Protein AF-A0A4Q1BAB4-F1 (afdb_monomer_lite)

Structure (mmCIF, N/CA/C/O backbone):
data_AF-A0A4Q1BAB4-F1
#
_entry.id   AF-A0A4Q1BAB4-F1
#
loop_
_atom_site.group_PDB
_atom_site.id
_atom_site.type_symbol
_atom_site.label_atom_id
_atom_site.label_alt_id
_atom_site.label_comp_id
_atom_site.label_asym_id
_atom_site.label_entity_id
_atom_site.label_seq_id
_atom_site.pdbx_PDB_ins_code
_atom_site.Cartn_x
_atom_site.Cartn_y
_atom_site.Cartn_z
_atom_site.occupancy
_atom_site.B_iso_or_equiv
_atom_site.auth_seq_id
_atom_site.auth_comp_id
_atom_site.auth_asym_id
_atom_site.auth_atom_id
_atom_site.pdbx_PDB_model_num
ATOM 1 N N . MET A 1 1 ? -8.969 22.358 10.654 1.00 41.88 1 MET A N 1
ATOM 2 C CA . MET A 1 1 ? -9.220 21.071 11.346 1.00 41.88 1 MET A CA 1
ATOM 3 C C . MET A 1 1 ? -9.085 19.823 10.462 1.00 41.88 1 MET A C 1
ATOM 5 O O . MET A 1 1 ? -8.660 18.811 10.991 1.00 41.88 1 MET A O 1
ATOM 9 N N . LYS A 1 2 ? -9.363 19.859 9.144 1.00 34.41 2 LYS A N 1
ATOM 10 C CA . LYS A 1 2 ? -9.198 18.681 8.255 1.00 34.41 2 LYS A CA 1
ATOM 11 C C . LYS A 1 2 ? -7.743 18.238 7.991 1.00 34.41 2 LYS A C 1
ATOM 13 O O . LYS A 1 2 ? -7.511 17.052 7.827 1.00 34.41 2 LYS A O 1
ATOM 18 N N . LYS A 1 3 ? -6.765 19.154 8.016 1.00 33.06 3 LYS A N 1
ATOM 19 C CA . LYS A 1 3 ? -5.350 18.840 7.715 1.00 33.06 3 LYS A CA 1
ATOM 20 C C . LYS A 1 3 ? -4.658 17.933 8.746 1.00 33.06 3 LYS A C 1
ATOM 22 O O . LYS A 1 3 ? -3.724 17.233 8.393 1.00 33.06 3 LYS A O 1
ATOM 27 N N . ASN A 1 4 ? -5.140 17.893 9.989 1.00 37.66 4 ASN A N 1
ATOM 28 C CA . ASN A 1 4 ? -4.458 17.156 11.060 1.00 37.66 4 ASN A CA 1
ATOM 29 C C . ASN A 1 4 ? -4.802 15.658 11.068 1.00 37.66 4 ASN A C 1
ATOM 31 O O . ASN A 1 4 ? -4.071 14.877 11.657 1.00 37.66 4 ASN A O 1
ATOM 35 N N . ILE A 1 5 ? -5.896 15.246 10.419 1.00 40.00 5 ILE A N 1
ATOM 36 C CA . ILE A 1 5 ? -6.333 13.840 10.398 1.00 40.00 5 ILE A CA 1
ATOM 37 C C . ILE A 1 5 ? -5.567 13.053 9.324 1.00 40.00 5 ILE A C 1
ATOM 39 O O . ILE A 1 5 ? -5.210 11.900 9.545 1.00 40.00 5 ILE A O 1
ATOM 43 N N . GLU A 1 6 ? -5.240 13.686 8.194 1.00 37.97 6 GLU A N 1
ATOM 44 C CA . GLU A 1 6 ? -4.488 13.043 7.108 1.00 37.97 6 GLU A CA 1
ATOM 45 C C . GLU A 1 6 ? -3.035 12.741 7.512 1.00 37.97 6 GLU A C 1
ATOM 47 O O . GLU A 1 6 ? -2.553 11.639 7.259 1.00 37.97 6 GLU A O 1
ATOM 52 N N . SER A 1 7 ? -2.363 13.652 8.226 1.00 36.00 7 SER A N 1
ATOM 53 C CA . SER A 1 7 ? -0.994 13.426 8.723 1.00 36.00 7 SER A CA 1
ATOM 54 C C . SER A 1 7 ? -0.912 12.349 9.815 1.00 36.00 7 SER A C 1
ATOM 56 O O . SER A 1 7 ? 0.079 11.628 9.893 1.00 36.00 7 SER A O 1
ATOM 58 N N . ILE A 1 8 ? -1.964 12.172 10.624 1.00 43.31 8 ILE A N 1
ATOM 59 C CA . ILE A 1 8 ? -2.008 11.126 11.663 1.00 43.31 8 ILE A CA 1
ATOM 60 C C . ILE A 1 8 ? -2.168 9.737 11.030 1.00 43.31 8 ILE A C 1
ATOM 62 O O . ILE A 1 8 ? -1.447 8.810 11.395 1.00 43.31 8 ILE A O 1
ATOM 66 N N . ILE A 1 9 ? -3.036 9.600 10.022 1.00 43.38 9 ILE A N 1
ATOM 67 C CA . ILE A 1 9 ? -3.263 8.329 9.312 1.00 43.38 9 ILE A CA 1
ATOM 68 C C . ILE A 1 9 ? -2.013 7.894 8.522 1.00 43.38 9 ILE A C 1
ATOM 70 O O . ILE A 1 9 ? -1.690 6.707 8.475 1.00 43.38 9 ILE A O 1
ATOM 74 N N . ILE A 1 10 ? -1.263 8.846 7.957 1.00 45.50 10 ILE A N 1
ATOM 75 C CA . ILE A 1 10 ? -0.010 8.578 7.230 1.00 45.50 10 ILE A CA 1
ATOM 76 C C . ILE A 1 10 ? 1.150 8.254 8.197 1.00 45.50 10 ILE A C 1
ATOM 78 O O . ILE A 1 10 ? 1.973 7.382 7.906 1.00 45.50 10 ILE A O 1
ATOM 82 N N . GLY A 1 11 ? 1.192 8.872 9.385 1.00 36.00 11 GLY A N 1
ATOM 83 C CA . GLY A 1 11 ? 2.164 8.547 10.439 1.00 36.00 11 GLY A CA 1
ATOM 84 C C . GLY A 1 11 ? 1.983 7.139 11.026 1.00 36.00 11 GLY A C 1
ATOM 85 O O . GLY A 1 11 ? 2.959 6.419 11.237 1.00 36.00 11 GLY A O 1
ATOM 86 N N . LEU A 1 12 ? 0.730 6.714 11.201 1.00 41.47 12 LEU A N 1
ATOM 87 C CA . LEU A 1 12 ? 0.332 5.361 11.614 1.00 41.47 12 LEU A CA 1
ATOM 88 C C . LEU A 1 12 ? 0.828 4.272 10.647 1.00 41.47 12 LEU A C 1
ATOM 90 O O . LEU A 1 12 ? 1.307 3.224 11.076 1.00 41.47 12 LEU A O 1
ATOM 94 N N . LEU A 1 13 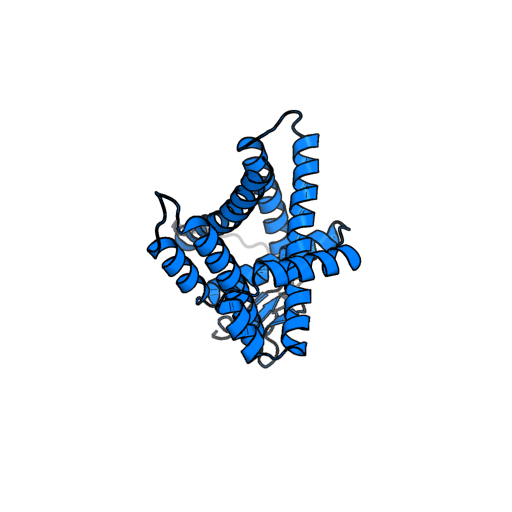? 0.773 4.564 9.349 1.00 42.03 13 LEU A N 1
ATOM 95 C CA . LEU A 1 13 ? 1.239 3.700 8.264 1.00 42.03 13 LEU A CA 1
ATOM 96 C C . LEU A 1 13 ? 2.759 3.467 8.282 1.00 42.03 13 LEU A C 1
ATOM 98 O O . LEU A 1 13 ? 3.219 2.395 7.904 1.00 42.03 13 LEU A O 1
ATOM 102 N N . CYS A 1 14 ? 3.543 4.441 8.753 1.00 42.59 14 CYS A N 1
ATOM 103 C CA . CYS A 1 14 ? 5.003 4.328 8.805 1.00 42.59 14 CYS A CA 1
ATOM 104 C C . CYS A 1 14 ? 5.538 3.664 10.085 1.00 42.59 14 CYS A C 1
ATOM 106 O O . CYS A 1 14 ? 6.658 3.163 10.070 1.00 42.59 14 CYS A O 1
ATOM 108 N N . PHE A 1 15 ? 4.789 3.693 11.193 1.00 41.34 15 PHE A N 1
ATOM 109 C CA . PHE A 1 15 ? 5.257 3.180 12.492 1.00 41.34 15 PHE A CA 1
ATOM 110 C C . PHE A 1 15 ? 4.862 1.718 12.758 1.00 41.34 15 PHE A C 1
ATOM 112 O O . PHE A 1 15 ? 5.498 1.061 13.576 1.00 41.34 15 PHE A O 1
ATOM 119 N N . GLY A 1 16 ? 3.845 1.184 12.069 1.00 38.47 16 GLY A N 1
ATOM 120 C CA . GLY A 1 16 ? 3.465 -0.234 12.185 1.00 38.47 16 GLY A CA 1
ATOM 121 C C . GLY A 1 16 ? 4.524 -1.201 11.638 1.00 38.47 16 GLY A C 1
ATOM 122 O O . GLY A 1 16 ? 4.683 -2.305 12.150 1.00 38.47 16 GLY A O 1
ATOM 123 N N . ILE A 1 17 ? 5.317 -0.759 10.658 1.00 46.91 17 ILE A N 1
ATOM 124 C CA . ILE A 1 17 ? 6.320 -1.595 9.980 1.00 46.91 17 ILE A CA 1
ATOM 125 C C . ILE A 1 17 ? 7.562 -1.840 10.861 1.00 46.91 17 ILE A C 1
ATOM 127 O O . ILE A 1 17 ? 8.208 -2.879 10.745 1.00 46.91 17 ILE A O 1
ATOM 131 N N . THR A 1 18 ? 7.898 -0.940 11.791 1.00 45.88 18 THR A N 1
ATOM 132 C CA . THR A 1 18 ? 9.117 -1.079 12.610 1.00 45.88 18 THR A CA 1
ATOM 133 C C . THR A 1 18 ? 8.962 -2.028 13.802 1.00 45.88 18 THR A C 1
ATOM 135 O O . THR A 1 18 ? 9.946 -2.641 14.210 1.00 45.88 18 THR A O 1
ATOM 138 N N . ILE A 1 19 ? 7.754 -2.212 14.343 1.00 45.59 19 ILE A N 1
ATOM 139 C CA . ILE A 1 19 ? 7.532 -3.076 15.521 1.00 45.59 19 ILE A CA 1
ATOM 140 C C . ILE A 1 19 ? 7.467 -4.563 15.127 1.00 45.59 19 ILE A C 1
ATOM 142 O O . ILE A 1 19 ? 7.933 -5.424 15.875 1.00 45.59 19 ILE A O 1
ATOM 146 N N . LEU A 1 20 ? 7.001 -4.873 13.914 1.00 39.69 20 LEU A N 1
ATOM 147 C CA . LEU A 1 20 ? 6.875 -6.252 13.426 1.00 39.69 20 LEU A CA 1
ATOM 148 C C . LEU A 1 20 ? 8.241 -6.924 13.150 1.00 39.69 20 LEU A C 1
ATOM 150 O O . LEU A 1 20 ? 8.364 -8.146 13.222 1.00 39.69 20 LEU A O 1
ATOM 154 N N . ILE A 1 21 ? 9.297 -6.132 12.921 1.00 45.19 21 ILE A N 1
ATOM 155 C CA . ILE A 1 21 ? 10.671 -6.618 12.685 1.00 45.19 21 ILE A CA 1
ATOM 156 C C . ILE A 1 21 ? 11.355 -7.069 13.991 1.00 45.19 21 ILE A C 1
ATOM 158 O O . ILE A 1 21 ? 12.174 -7.989 13.971 1.00 45.19 21 ILE A O 1
ATOM 162 N N . ALA A 1 22 ? 10.997 -6.489 15.142 1.00 39.06 22 ALA A N 1
ATOM 163 C CA . ALA A 1 22 ? 11.608 -6.848 16.425 1.00 39.06 22 ALA A CA 1
ATOM 164 C C . ALA A 1 22 ? 11.147 -8.225 16.943 1.00 39.06 22 ALA A C 1
ATOM 166 O O . ALA A 1 22 ? 11.944 -8.959 17.527 1.00 39.06 22 ALA A O 1
ATOM 167 N N . PHE A 1 23 ? 9.895 -8.616 16.678 1.00 44.31 23 PHE A N 1
ATOM 168 C CA . PHE A 1 23 ? 9.360 -9.909 17.122 1.00 44.31 23 PHE A CA 1
ATOM 169 C C . PHE A 1 23 ? 9.871 -11.100 16.296 1.00 44.31 23 PHE A C 1
ATOM 171 O O . PHE A 1 23 ? 10.056 -12.186 16.843 1.00 44.31 23 PHE A O 1
ATOM 178 N N . LEU A 1 24 ? 10.168 -10.904 15.005 1.00 44.66 24 LEU A N 1
ATOM 179 C CA . LEU A 1 24 ? 10.639 -11.985 14.129 1.00 44.66 24 LEU A CA 1
ATOM 180 C C . LEU A 1 24 ? 12.135 -12.311 14.279 1.00 44.66 24 LEU A C 1
ATOM 182 O O . LEU A 1 24 ? 12.541 -13.415 13.929 1.00 44.66 24 LEU A O 1
ATOM 186 N N . LEU A 1 25 ? 12.955 -11.397 14.817 1.00 39.59 25 LEU A N 1
ATOM 187 C CA . LEU A 1 25 ? 14.405 -11.615 14.962 1.00 39.59 25 LEU A CA 1
ATOM 188 C C . LEU A 1 25 ? 14.852 -12.059 16.366 1.00 39.59 25 LEU A C 1
ATOM 190 O O . LEU A 1 25 ? 15.947 -12.601 16.492 1.00 39.59 25 LEU A O 1
ATOM 194 N N . PHE A 1 26 ? 14.026 -11.889 17.406 1.00 39.88 26 PHE A N 1
ATOM 195 C CA . PHE A 1 26 ? 14.419 -12.188 18.797 1.00 39.88 26 PHE A CA 1
ATOM 196 C C . PHE A 1 26 ? 13.500 -13.174 19.542 1.00 39.88 26 PHE A C 1
ATOM 198 O O . PHE A 1 26 ? 13.776 -13.513 20.689 1.00 39.88 26 PHE A O 1
ATOM 205 N N . GLY A 1 27 ? 12.431 -13.669 18.910 1.00 35.56 27 GLY A N 1
ATOM 206 C CA . GLY A 1 27 ? 11.376 -14.431 19.587 1.00 35.56 27 GLY A CA 1
ATOM 207 C C . GLY A 1 27 ? 11.547 -15.950 19.701 1.00 35.56 27 GLY A C 1
ATOM 208 O O . GLY A 1 27 ? 10.612 -16.594 20.158 1.00 35.56 27 GLY A O 1
ATOM 209 N N . ASN A 1 28 ? 12.670 -16.556 19.293 1.00 37.00 28 ASN A N 1
ATOM 210 C CA . ASN A 1 28 ? 12.798 -18.022 19.335 1.00 37.00 28 ASN A CA 1
ATOM 211 C C . ASN A 1 28 ? 14.177 -18.491 19.820 1.00 37.00 28 ASN A C 1
ATOM 213 O O . ASN A 1 28 ? 15.004 -18.979 19.054 1.00 37.00 28 ASN A O 1
ATOM 217 N N . HIS A 1 29 ? 14.426 -18.344 21.123 1.00 33.03 29 HIS A N 1
ATOM 218 C CA . HIS A 1 29 ? 15.495 -19.084 21.788 1.00 33.03 29 HIS A CA 1
ATOM 219 C C . HIS A 1 29 ? 15.124 -19.403 23.244 1.00 33.03 29 HIS A C 1
ATOM 221 O O . HIS A 1 29 ? 15.646 -18.809 24.180 1.00 33.03 29 HIS A O 1
ATOM 227 N N . GLU A 1 30 ? 14.266 -20.404 23.444 1.00 32.44 30 GLU A N 1
ATOM 228 C CA . GLU A 1 30 ? 14.251 -21.161 24.699 1.00 32.44 30 GLU A CA 1
ATOM 229 C C . GLU A 1 30 ? 14.639 -22.617 24.432 1.00 32.44 30 GLU A C 1
ATOM 231 O O . GLU A 1 30 ? 13.989 -23.354 23.693 1.00 32.44 30 GLU A O 1
ATOM 236 N N . LYS A 1 31 ? 15.765 -23.007 25.037 1.00 31.80 31 LYS A N 1
ATOM 237 C CA . LYS A 1 31 ? 16.213 -24.389 25.194 1.00 31.80 31 LYS A CA 1
ATOM 238 C C . LYS A 1 31 ? 15.419 -25.037 26.328 1.00 31.80 31 LYS A C 1
ATOM 240 O O . LYS A 1 31 ? 15.368 -24.467 27.413 1.00 31.80 31 LYS A O 1
ATOM 245 N N . LYS A 1 32 ? 14.982 -26.284 26.145 1.00 29.84 32 LYS A N 1
ATOM 246 C CA . LYS A 1 32 ? 14.861 -27.262 27.239 1.00 29.84 32 LYS A CA 1
ATOM 247 C C . LYS A 1 32 ? 15.245 -28.655 26.744 1.00 29.84 32 LYS A C 1
ATOM 249 O O . LYS A 1 32 ? 14.668 -29.161 25.789 1.00 29.84 32 LYS A O 1
ATOM 254 N N . SER A 1 33 ? 16.244 -29.237 27.400 1.00 28.42 33 SER A N 1
ATOM 255 C CA . SER A 1 33 ? 16.563 -30.664 27.389 1.00 28.42 33 SER A CA 1
ATOM 256 C C . SER A 1 33 ? 15.789 -31.359 28.510 1.00 28.42 33 SER A C 1
ATOM 258 O O . SER A 1 33 ? 15.724 -30.806 29.603 1.00 28.42 33 SER A O 1
ATOM 260 N N . GLU A 1 34 ? 15.230 -32.545 28.270 1.00 28.78 34 GLU A N 1
ATOM 261 C CA . GLU A 1 34 ? 15.718 -33.831 28.807 1.00 28.78 34 GLU A CA 1
ATOM 262 C C . GLU A 1 34 ? 14.746 -34.998 28.525 1.00 28.78 34 GLU A C 1
ATOM 264 O O . GLU A 1 34 ? 13.555 -34.829 28.289 1.00 28.78 34 GLU A O 1
ATOM 269 N N . GLN A 1 35 ? 15.376 -36.169 28.491 1.00 25.92 35 GLN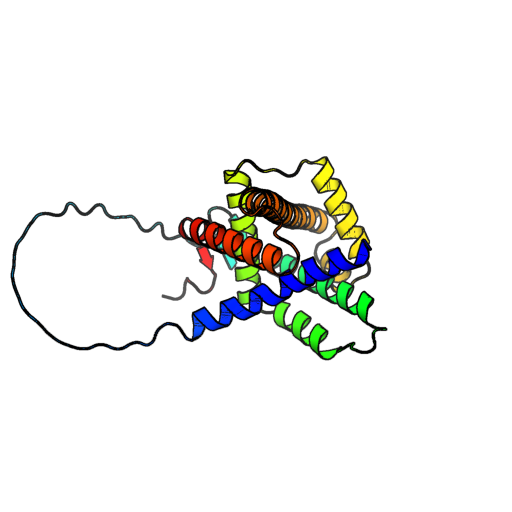 A N 1
ATOM 270 C CA . GLN A 1 35 ? 15.034 -37.548 28.133 1.00 25.92 35 GLN A CA 1
ATOM 271 C C . GLN A 1 35 ? 13.745 -38.237 28.651 1.00 25.92 35 GLN A C 1
ATOM 273 O O . GLN A 1 35 ? 13.374 -38.107 29.808 1.00 25.92 35 GLN A O 1
ATOM 278 N N . HIS A 1 36 ? 13.250 -39.128 27.768 1.00 27.42 36 HIS A N 1
ATOM 279 C CA . HIS A 1 36 ? 12.848 -40.548 27.933 1.00 27.42 36 HIS A CA 1
ATOM 280 C C . HIS A 1 36 ? 11.762 -40.954 28.954 1.00 27.42 36 HIS A C 1
ATOM 282 O O . HIS A 1 36 ? 12.012 -40.959 30.150 1.00 27.42 36 HIS A O 1
ATOM 288 N N . ASP A 1 37 ? 10.650 -41.521 28.456 1.00 27.42 37 ASP A N 1
ATOM 289 C CA . ASP A 1 37 ? 10.335 -42.932 28.736 1.00 27.42 37 ASP A CA 1
ATOM 290 C C . ASP A 1 37 ? 9.371 -43.556 27.706 1.00 27.42 37 ASP A C 1
ATOM 292 O O . ASP A 1 37 ? 8.535 -42.886 27.100 1.00 27.42 37 ASP A O 1
ATOM 296 N N . THR A 1 38 ? 9.554 -44.853 27.473 1.00 33.53 38 THR A N 1
ATOM 297 C CA . THR A 1 38 ? 8.919 -45.692 26.442 1.00 33.53 38 THR A CA 1
ATOM 298 C C . THR A 1 38 ? 7.498 -46.133 26.793 1.00 33.53 38 THR A C 1
ATOM 300 O O . THR A 1 38 ? 7.253 -46.534 27.928 1.00 33.53 38 THR A O 1
ATOM 303 N N . SER A 1 39 ? 6.608 -46.230 25.797 1.00 28.53 39 SER A N 1
ATOM 304 C CA . SER A 1 39 ? 5.641 -47.338 25.677 1.00 28.53 39 SER A CA 1
ATOM 305 C C . SER A 1 39 ? 4.975 -47.353 24.301 1.00 28.53 39 SER A C 1
ATOM 307 O O . SER A 1 39 ? 4.302 -46.406 23.900 1.00 28.53 39 SER A O 1
ATOM 309 N N . ASP A 1 40 ? 5.170 -48.470 23.603 1.00 32.31 40 ASP A N 1
ATOM 310 C CA . ASP A 1 40 ? 4.466 -48.859 22.389 1.00 32.31 40 ASP A CA 1
ATOM 311 C C . ASP A 1 40 ? 2.957 -48.956 22.631 1.00 32.31 40 ASP A C 1
ATOM 313 O O . ASP A 1 40 ? 2.501 -49.687 23.509 1.00 32.31 40 ASP A O 1
ATOM 317 N N . THR A 1 41 ? 2.156 -48.320 21.778 1.00 31.30 41 THR A N 1
ATOM 318 C CA . THR A 1 41 ? 0.852 -48.868 21.384 1.00 31.30 41 THR A CA 1
ATOM 319 C C . THR A 1 41 ? 0.530 -48.411 19.965 1.00 31.30 41 THR A C 1
ATOM 321 O O . THR A 1 41 ? 0.217 -47.251 19.708 1.00 31.30 41 THR A O 1
ATOM 324 N N . ASN A 1 42 ? 0.601 -49.368 19.039 1.00 40.44 42 ASN A N 1
ATOM 325 C CA . ASN A 1 42 ? 0.044 -49.280 17.696 1.00 40.44 42 ASN A CA 1
ATOM 326 C C . ASN A 1 42 ? -1.462 -48.987 17.773 1.00 40.44 42 ASN A C 1
ATOM 328 O O . ASN A 1 42 ? -2.247 -49.868 18.123 1.00 40.44 42 ASN A O 1
ATOM 332 N N . VAL A 1 43 ? -1.872 -47.787 17.368 1.00 33.72 43 VAL A N 1
ATOM 333 C CA . VAL A 1 43 ? -3.235 -47.531 16.894 1.00 33.72 43 VAL A CA 1
ATOM 334 C C . VAL A 1 43 ? -3.122 -46.813 15.560 1.00 33.72 43 VAL A C 1
ATOM 336 O O . VAL A 1 43 ? -2.519 -45.751 15.449 1.00 33.72 43 VAL A O 1
ATOM 339 N N . ALA A 1 44 ? -3.672 -47.463 14.539 1.00 39.06 44 ALA A N 1
ATOM 340 C CA . ALA A 1 44 ? -3.693 -47.029 13.157 1.00 39.06 44 ALA A CA 1
ATOM 341 C C . ALA A 1 44 ? -4.358 -45.651 13.011 1.00 39.06 44 ALA A C 1
ATOM 343 O O . ALA A 1 44 ? -5.579 -45.535 12.888 1.00 39.06 44 ALA A O 1
ATOM 344 N N . SER A 1 45 ? -3.539 -44.608 12.971 1.00 30.03 45 SER A N 1
ATOM 345 C CA . SER A 1 45 ? -3.944 -43.292 12.500 1.00 30.03 45 SER A CA 1
ATOM 346 C C . SER A 1 45 ? -3.872 -43.313 10.980 1.00 30.03 45 SER A C 1
ATOM 348 O O . SER A 1 45 ? -2.798 -43.410 10.395 1.00 30.03 45 SER A O 1
ATOM 350 N N . LYS A 1 46 ? -5.037 -43.278 10.326 1.00 33.66 46 LYS A N 1
ATOM 351 C CA . LYS A 1 46 ? -5.136 -42.958 8.901 1.00 33.66 46 LYS A CA 1
ATOM 352 C C . LYS A 1 46 ? -4.434 -41.620 8.677 1.00 33.66 46 LYS A C 1
ATOM 354 O O . LYS A 1 46 ? -5.007 -40.582 9.000 1.00 33.66 46 LYS A O 1
ATOM 359 N N . ASP A 1 47 ? -3.236 -41.670 8.103 1.00 35.59 47 ASP A N 1
ATOM 360 C CA . ASP A 1 47 ? -2.566 -40.527 7.495 1.00 35.59 47 ASP A CA 1
ATOM 361 C C . ASP A 1 47 ? -3.493 -39.944 6.422 1.00 35.59 47 ASP A C 1
ATOM 363 O O . ASP A 1 47 ? -3.497 -40.353 5.257 1.00 35.59 47 ASP A O 1
ATOM 367 N N . LYS A 1 48 ? -4.304 -38.958 6.810 1.00 36.41 48 LYS A N 1
ATOM 368 C CA . LYS A 1 48 ? -4.617 -37.878 5.888 1.00 36.41 48 LYS A CA 1
ATOM 369 C C . LYS A 1 48 ? -3.291 -37.165 5.681 1.00 36.41 48 LYS A C 1
ATOM 371 O O . LYS A 1 48 ? -2.863 -36.393 6.528 1.00 36.41 48 LYS A O 1
ATOM 376 N N . LYS A 1 49 ? -2.622 -37.484 4.572 1.00 36.94 49 LYS A N 1
ATOM 377 C CA . LYS A 1 49 ? -1.630 -36.588 3.991 1.00 36.94 49 LYS A CA 1
ATOM 378 C C . LYS A 1 49 ? -2.339 -35.259 3.776 1.00 36.94 49 LYS A C 1
ATOM 380 O O . LYS A 1 49 ? -3.059 -35.102 2.793 1.00 36.94 49 LYS A O 1
ATOM 385 N N . ASP A 1 50 ? -2.156 -34.338 4.709 1.00 35.09 50 ASP A N 1
ATOM 386 C CA . ASP A 1 50 ? -2.244 -32.926 4.401 1.00 35.09 50 ASP A CA 1
ATOM 387 C C . ASP A 1 50 ? -1.173 -32.701 3.332 1.00 35.09 50 ASP A C 1
ATOM 389 O O . ASP A 1 50 ? 0.026 -32.632 3.613 1.00 35.09 50 ASP A O 1
ATOM 393 N N . GLU A 1 51 ? -1.587 -32.738 2.063 1.00 37.00 51 GLU A N 1
ATOM 394 C CA . GLU A 1 51 ? -0.770 -32.223 0.978 1.00 37.00 51 GLU A CA 1
ATOM 395 C C . GLU A 1 51 ? -0.532 -30.755 1.306 1.00 37.00 51 GLU A C 1
ATOM 397 O O . GLU A 1 51 ? -1.375 -29.898 1.049 1.00 37.00 51 GLU A O 1
ATOM 402 N N . ILE A 1 52 ? 0.619 -30.473 1.916 1.00 42.56 52 ILE A N 1
ATOM 403 C CA . ILE A 1 52 ? 1.159 -29.126 2.006 1.00 42.56 52 ILE A CA 1
ATOM 404 C C . ILE A 1 52 ? 1.314 -28.673 0.558 1.00 42.56 52 ILE A C 1
ATOM 406 O O . ILE A 1 52 ? 2.282 -29.034 -0.123 1.00 42.56 52 ILE A O 1
ATOM 410 N N . LYS A 1 53 ? 0.317 -27.937 0.062 1.00 49.88 53 LYS A N 1
ATOM 411 C CA . LYS A 1 53 ? 0.325 -27.327 -1.261 1.00 49.88 53 LYS A CA 1
ATOM 412 C C . LYS A 1 53 ? 1.549 -26.428 -1.316 1.00 49.88 53 LYS A C 1
ATOM 414 O O . LYS A 1 53 ? 1.591 -25.337 -0.758 1.00 49.88 53 LYS A O 1
ATOM 419 N N . THR A 1 54 ? 2.610 -26.939 -1.924 1.00 57.19 54 THR A N 1
ATOM 420 C CA . THR A 1 54 ? 3.850 -26.187 -2.036 1.00 57.19 54 THR A CA 1
ATOM 421 C C . THR A 1 54 ? 3.664 -25.234 -3.204 1.00 57.19 54 THR A C 1
ATOM 423 O O . THR A 1 54 ? 3.762 -25.639 -4.364 1.00 57.19 54 THR A O 1
ATOM 426 N N . VAL A 1 55 ? 3.340 -23.979 -2.904 1.00 69.69 55 VAL A N 1
ATOM 427 C CA . VAL A 1 55 ? 3.244 -22.913 -3.904 1.00 69.69 55 VAL A CA 1
ATOM 428 C C . VAL A 1 55 ? 4.599 -22.792 -4.578 1.00 69.69 55 VAL A C 1
ATOM 430 O O . VAL A 1 55 ? 5.616 -22.553 -3.927 1.00 69.69 55 VAL A O 1
ATOM 433 N N . ARG A 1 56 ? 4.639 -23.003 -5.892 1.00 79.69 56 ARG A N 1
ATOM 434 C CA . ARG A 1 56 ? 5.859 -22.832 -6.680 1.00 79.69 56 ARG A CA 1
ATOM 435 C C . ARG A 1 56 ? 5.812 -21.494 -7.381 1.00 79.69 56 ARG A C 1
ATOM 437 O O . ARG A 1 56 ? 4.785 -21.128 -7.940 1.00 79.69 56 ARG A O 1
ATOM 444 N N . LEU A 1 57 ? 6.952 -20.812 -7.405 1.00 86.50 57 LEU A N 1
ATOM 445 C CA . LEU A 1 57 ? 7.106 -19.599 -8.192 1.00 86.50 57 LEU A CA 1
ATOM 446 C C . LEU A 1 57 ? 6.861 -19.873 -9.676 1.00 86.50 57 LEU A C 1
ATOM 448 O O . LEU A 1 57 ? 7.525 -20.707 -10.299 1.00 86.50 57 LEU A O 1
ATOM 452 N N . SER A 1 58 ? 5.952 -19.096 -10.249 1.00 87.00 58 SER A N 1
ATOM 453 C CA . SER A 1 58 ? 5.766 -19.013 -11.693 1.00 87.00 58 SER A CA 1
ATOM 454 C C . SER A 1 58 ? 7.032 -18.488 -12.390 1.00 87.00 58 SER A C 1
ATOM 456 O O . SER A 1 58 ? 7.796 -17.699 -11.831 1.00 87.00 58 SER A O 1
ATOM 458 N N . LYS A 1 59 ? 7.275 -18.907 -13.641 1.00 87.31 59 LYS A N 1
ATOM 459 C CA . LYS A 1 59 ? 8.488 -18.530 -14.393 1.00 87.31 59 LYS A CA 1
ATOM 460 C C . LYS A 1 59 ? 8.628 -17.004 -14.502 1.00 87.31 59 LYS A C 1
ATOM 462 O O . LYS A 1 59 ? 7.776 -16.340 -15.085 1.00 87.31 59 LYS A O 1
ATOM 467 N N . GLY A 1 60 ? 9.741 -16.470 -13.996 1.00 87.88 60 GLY A N 1
ATOM 468 C CA . GLY A 1 60 ? 10.048 -15.033 -14.016 1.00 87.88 60 GLY A CA 1
ATOM 469 C C . GLY A 1 60 ? 9.387 -14.216 -12.899 1.00 87.88 60 GLY A C 1
ATOM 470 O O . GLY A 1 60 ? 9.588 -13.003 -12.855 1.00 87.88 60 GLY A O 1
ATOM 471 N N . ALA A 1 61 ? 8.627 -14.853 -12.004 1.00 93.12 61 ALA A N 1
ATOM 472 C CA . ALA A 1 61 ? 8.113 -14.218 -10.799 1.00 93.12 61 ALA A CA 1
ATOM 473 C C . ALA A 1 61 ? 9.194 -14.161 -9.708 1.00 93.12 61 ALA A C 1
ATOM 475 O O . ALA A 1 61 ? 10.019 -15.067 -9.576 1.00 93.12 61 ALA A O 1
ATOM 476 N N . VAL A 1 62 ? 9.169 -13.093 -8.915 1.00 94.62 62 VAL A N 1
ATOM 477 C CA . VAL A 1 62 ? 10.021 -12.907 -7.729 1.00 94.62 62 VAL A CA 1
ATOM 478 C C . VAL A 1 62 ? 9.253 -13.125 -6.426 1.00 94.62 62 VAL A C 1
ATOM 480 O O . VAL A 1 62 ? 9.860 -13.458 -5.407 1.00 94.62 62 VAL A O 1
ATOM 483 N N . LEU A 1 63 ? 7.928 -12.983 -6.485 1.00 94.06 63 LEU A N 1
ATOM 484 C CA . LEU A 1 63 ? 6.979 -13.210 -5.405 1.00 94.06 63 LEU A CA 1
ATOM 485 C C . LEU A 1 63 ? 5.709 -13.829 -6.000 1.00 94.06 63 LEU A C 1
ATOM 487 O O . LEU A 1 63 ? 5.257 -13.429 -7.071 1.00 94.06 63 LEU A O 1
ATOM 491 N N . GLN A 1 64 ? 5.128 -14.785 -5.292 1.00 94.44 64 GLN A N 1
ATOM 492 C CA . GLN A 1 64 ? 3.815 -15.335 -5.571 1.00 94.44 64 GLN A CA 1
ATOM 493 C C . GLN A 1 64 ? 3.003 -15.332 -4.279 1.00 94.44 64 GLN A C 1
ATOM 495 O O . GLN A 1 64 ? 3.500 -15.782 -3.248 1.00 94.44 64 GLN A O 1
ATOM 500 N N . VAL A 1 65 ? 1.790 -14.787 -4.350 1.00 92.31 65 VAL A N 1
ATOM 501 C CA . VAL A 1 65 ? 0.822 -14.727 -3.249 1.00 92.31 65 VAL A CA 1
ATOM 502 C C . VAL A 1 65 ? -0.484 -15.302 -3.779 1.00 92.31 65 VAL A C 1
ATOM 504 O O . VAL A 1 65 ? -1.092 -14.730 -4.684 1.00 92.31 65 VAL A O 1
ATOM 507 N N . ASN A 1 66 ? -0.885 -16.454 -3.254 1.00 89.75 66 ASN A N 1
ATOM 508 C CA . ASN A 1 66 ? -1.968 -17.278 -3.774 1.00 89.75 66 ASN A CA 1
ATOM 509 C C . ASN A 1 66 ? -1.769 -17.547 -5.285 1.00 89.75 66 ASN A C 1
ATOM 511 O O . ASN A 1 66 ? -0.740 -18.074 -5.725 1.00 89.75 66 ASN A O 1
ATOM 515 N N . ASP A 1 67 ? -2.739 -17.149 -6.104 1.00 89.81 67 ASP A N 1
ATOM 516 C CA . ASP A 1 67 ? -2.726 -17.258 -7.563 1.00 89.81 67 ASP A CA 1
ATOM 517 C C . ASP A 1 67 ? -2.061 -16.061 -8.275 1.00 89.81 67 ASP A C 1
ATOM 519 O O . ASP A 1 67 ? -1.895 -16.083 -9.498 1.00 89.81 67 ASP A O 1
ATOM 523 N N . LYS A 1 68 ? -1.632 -15.028 -7.537 1.00 93.44 68 LYS A N 1
ATOM 524 C CA . LYS A 1 68 ? -1.026 -13.812 -8.097 1.00 93.44 68 LYS A CA 1
ATOM 525 C C . LYS A 1 68 ? 0.494 -13.936 -8.150 1.00 93.44 68 LYS A C 1
ATOM 527 O O . LYS A 1 68 ? 1.159 -14.113 -7.130 1.00 93.44 68 LYS A O 1
ATOM 532 N N . ALA A 1 69 ? 1.055 -13.789 -9.347 1.00 94.81 69 ALA A N 1
ATOM 533 C CA . ALA A 1 69 ? 2.496 -13.793 -9.579 1.00 94.81 69 ALA A CA 1
ATOM 534 C C . ALA A 1 69 ? 3.011 -12.374 -9.859 1.00 94.81 69 ALA A C 1
ATOM 536 O O . ALA A 1 69 ? 2.541 -11.710 -10.783 1.00 94.81 69 ALA A O 1
ATOM 537 N N . TYR A 1 70 ? 4.022 -11.949 -9.105 1.00 96.00 70 TYR A N 1
ATOM 538 C CA . TYR A 1 70 ? 4.655 -10.637 -9.213 1.00 96.00 70 TYR A CA 1
ATOM 539 C C . TYR A 1 70 ? 6.059 -10.757 -9.787 1.00 96.00 70 TYR A C 1
ATOM 541 O O . TYR A 1 70 ? 6.874 -11.565 -9.331 1.00 96.00 70 TYR A O 1
ATOM 549 N N . LYS A 1 71 ? 6.363 -9.921 -10.775 1.00 96.19 71 LYS A N 1
ATOM 550 C CA . LYS A 1 71 ? 7.702 -9.751 -11.346 1.00 96.19 71 LYS A CA 1
ATOM 551 C C . LYS A 1 71 ? 8.452 -8.645 -10.609 1.00 96.19 71 LYS A C 1
ATOM 553 O O . LYS A 1 71 ? 7.853 -7.847 -9.895 1.00 96.19 71 LYS A O 1
ATOM 558 N N . GLN A 1 72 ? 9.764 -8.550 -10.831 1.00 95.94 72 GLN A N 1
ATOM 559 C CA . GLN A 1 72 ? 10.573 -7.478 -10.237 1.00 95.94 72 GLN A CA 1
ATOM 560 C C . GLN A 1 72 ? 10.020 -6.083 -10.584 1.00 95.94 72 GLN A C 1
ATOM 562 O O . GLN A 1 72 ? 9.935 -5.232 -9.713 1.00 95.94 72 GLN A O 1
ATOM 567 N N . GLU A 1 73 ? 9.519 -5.881 -11.806 1.00 96.56 73 GLU A N 1
ATOM 568 C CA . GLU A 1 73 ? 8.880 -4.620 -12.214 1.00 96.56 73 GLU A CA 1
ATOM 569 C C . GLU A 1 73 ? 7.638 -4.233 -11.386 1.00 96.56 73 GLU A C 1
ATOM 571 O O . GLU A 1 73 ? 7.311 -3.053 -11.297 1.00 96.56 73 GLU A O 1
ATOM 576 N N . ASP A 1 74 ? 6.913 -5.194 -10.803 1.00 96.81 74 ASP A N 1
ATOM 577 C CA . ASP A 1 74 ? 5.767 -4.913 -9.928 1.00 96.81 74 ASP A CA 1
ATOM 578 C C . ASP A 1 74 ? 6.242 -4.427 -8.555 1.00 96.81 74 ASP A C 1
ATOM 580 O O . ASP A 1 74 ? 5.682 -3.492 -7.981 1.00 96.81 74 ASP A O 1
ATOM 584 N N . ILE A 1 75 ? 7.318 -5.039 -8.062 1.00 97.19 75 ILE A N 1
ATOM 585 C CA . ILE A 1 75 ? 7.973 -4.714 -6.794 1.00 97.19 75 ILE A CA 1
ATOM 586 C C . ILE A 1 75 ? 8.639 -3.335 -6.876 1.00 97.19 75 ILE A C 1
ATOM 588 O O . ILE A 1 75 ? 8.445 -2.498 -5.995 1.00 97.19 75 ILE A O 1
ATOM 592 N N . ASP A 1 76 ? 9.328 -3.050 -7.981 1.00 97.44 76 ASP A N 1
ATOM 593 C CA . ASP A 1 76 ? 9.950 -1.751 -8.243 1.00 97.44 76 ASP A CA 1
ATOM 594 C C . ASP A 1 76 ? 8.894 -0.643 -8.398 1.00 97.44 76 ASP A C 1
ATOM 596 O O . ASP A 1 76 ? 9.087 0.482 -7.922 1.00 97.44 76 ASP A O 1
ATOM 600 N N . PHE A 1 77 ? 7.752 -0.954 -9.028 1.00 98.38 77 PHE A N 1
ATOM 601 C CA . PHE A 1 77 ? 6.621 -0.030 -9.128 1.00 98.38 77 PHE A CA 1
ATOM 602 C C . PHE A 1 77 ? 6.068 0.330 -7.743 1.00 98.38 77 PHE A C 1
ATOM 604 O O . PHE A 1 77 ? 5.927 1.519 -7.438 1.00 98.38 77 PHE A O 1
ATOM 611 N N . LEU A 1 78 ? 5.807 -0.670 -6.892 1.00 97.88 78 LEU A N 1
ATOM 612 C CA . LEU A 1 78 ? 5.347 -0.461 -5.515 1.00 97.88 78 LEU A CA 1
ATOM 613 C C . LEU A 1 78 ? 6.335 0.411 -4.728 1.00 97.88 78 LEU A C 1
ATOM 615 O O . LEU A 1 78 ? 5.937 1.442 -4.177 1.00 97.88 78 LEU A O 1
ATOM 619 N N . ALA A 1 79 ? 7.622 0.057 -4.764 1.00 97.88 79 ALA A N 1
ATOM 620 C CA . ALA A 1 79 ? 8.684 0.802 -4.100 1.00 97.88 79 ALA A CA 1
ATOM 621 C C . ALA A 1 79 ? 8.725 2.267 -4.552 1.00 97.88 79 ALA A C 1
ATOM 623 O O . ALA A 1 79 ? 8.846 3.180 -3.733 1.00 97.88 79 ALA A O 1
ATOM 624 N N . SER A 1 80 ? 8.602 2.519 -5.859 1.00 98.31 80 SER A N 1
ATOM 625 C CA . SER A 1 80 ? 8.622 3.878 -6.402 1.00 98.31 80 SER A CA 1
ATOM 626 C C . SER A 1 80 ? 7.413 4.703 -5.957 1.00 98.31 80 SER A C 1
ATOM 628 O O . SER A 1 80 ? 7.559 5.860 -5.560 1.00 98.31 80 SER A O 1
ATOM 630 N N . MET A 1 81 ? 6.218 4.111 -5.935 1.00 98.25 81 MET A N 1
ATOM 631 C CA . MET A 1 81 ? 5.022 4.808 -5.456 1.00 98.25 81 MET A CA 1
ATOM 632 C C . MET A 1 81 ? 5.082 5.093 -3.948 1.00 98.25 81 MET A C 1
ATOM 634 O O . MET A 1 81 ? 4.649 6.160 -3.512 1.00 98.25 81 MET A O 1
ATOM 638 N N . GLN A 1 82 ? 5.682 4.207 -3.149 1.00 97.31 82 GLN A N 1
ATOM 639 C CA . GLN A 1 82 ? 5.953 4.470 -1.730 1.00 97.31 82 GLN A CA 1
ATOM 640 C C . GLN A 1 82 ? 6.997 5.585 -1.544 1.00 97.31 82 GLN A C 1
ATOM 642 O O . GLN A 1 82 ? 6.793 6.491 -0.734 1.00 97.31 82 GLN A O 1
ATOM 647 N N . LYS A 1 83 ? 8.069 5.602 -2.350 1.00 97.94 83 LYS A N 1
ATOM 648 C CA . LYS A 1 83 ? 9.040 6.714 -2.383 1.00 97.94 83 LYS A CA 1
ATOM 649 C C . LYS A 1 83 ? 8.365 8.040 -2.744 1.00 97.94 83 LYS A C 1
ATOM 651 O O . LYS A 1 83 ? 8.647 9.044 -2.096 1.00 97.94 83 LYS A O 1
ATOM 656 N N . ALA A 1 84 ? 7.445 8.050 -3.710 1.00 97.62 84 ALA A N 1
ATOM 657 C CA . ALA A 1 84 ? 6.673 9.239 -4.078 1.00 97.62 84 ALA A CA 1
ATOM 658 C C . ALA A 1 84 ? 5.839 9.771 -2.898 1.00 97.62 84 ALA A C 1
ATOM 660 O O . ALA A 1 84 ? 5.810 10.977 -2.650 1.00 97.62 84 ALA A O 1
ATOM 661 N N . GLN A 1 85 ? 5.213 8.885 -2.117 1.00 96.12 85 GLN A N 1
ATOM 662 C CA . GLN A 1 85 ? 4.485 9.279 -0.907 1.00 96.12 85 GLN A CA 1
ATOM 663 C C . GLN A 1 85 ? 5.409 9.904 0.146 1.00 96.12 85 GLN A C 1
ATOM 665 O O . GLN A 1 85 ? 5.093 10.967 0.682 1.00 96.12 85 GLN A O 1
ATOM 670 N N . ILE A 1 86 ? 6.577 9.300 0.388 1.00 95.56 86 ILE A N 1
ATOM 671 C CA . ILE A 1 86 ? 7.575 9.821 1.336 1.00 95.56 86 ILE A CA 1
ATOM 672 C C . ILE A 1 86 ? 8.100 11.189 0.876 1.00 95.56 86 ILE A C 1
ATOM 674 O O . ILE A 1 86 ? 8.150 12.122 1.675 1.00 95.56 86 ILE A O 1
ATOM 678 N N . GLN A 1 87 ? 8.429 11.341 -0.411 1.00 95.06 87 GLN A N 1
ATOM 679 C CA . GLN A 1 87 ? 8.861 12.615 -1.000 1.00 95.06 87 GLN A CA 1
ATOM 680 C C . GLN A 1 87 ? 7.784 13.694 -0.865 1.00 95.06 87 GLN A C 1
ATOM 682 O O . GLN A 1 87 ? 8.092 14.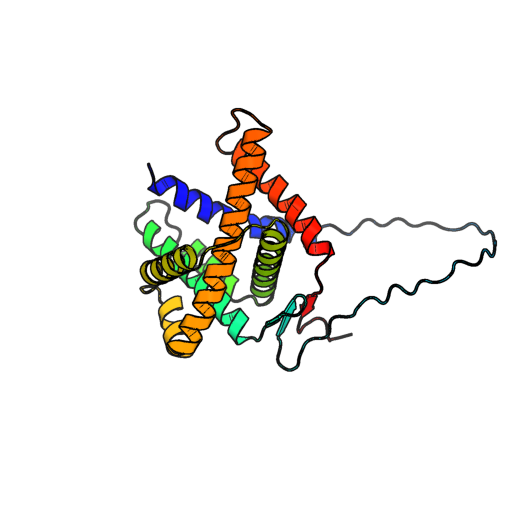844 -0.560 1.00 95.06 87 GLN A O 1
ATOM 687 N N . LYS A 1 88 ? 6.510 13.339 -1.063 1.00 94.38 88 LYS A N 1
ATOM 688 C CA . LYS A 1 88 ? 5.412 14.291 -0.894 1.00 94.38 88 LYS A CA 1
ATOM 689 C C . LYS A 1 88 ? 5.304 14.776 0.545 1.00 94.38 88 LYS A C 1
ATOM 691 O O . LYS A 1 88 ? 5.066 15.962 0.756 1.00 94.38 88 LYS A O 1
ATOM 696 N N . GLU A 1 89 ? 5.478 13.885 1.512 1.00 92.69 89 GLU A N 1
ATOM 697 C CA . GLU A 1 89 ? 5.460 14.251 2.927 1.00 92.69 89 GLU A CA 1
ATOM 698 C C . GLU A 1 89 ? 6.673 15.116 3.292 1.00 92.69 89 GLU A C 1
ATOM 700 O O . GLU A 1 89 ? 6.512 16.178 3.890 1.00 92.69 89 GLU A O 1
ATOM 705 N N . GLN A 1 90 ? 7.861 14.763 2.794 1.00 92.69 90 GLN A N 1
ATOM 706 C CA . GLN A 1 90 ? 9.068 15.583 2.914 1.00 92.69 90 GLN A CA 1
ATOM 707 C C . GLN A 1 90 ? 8.848 17.015 2.392 1.00 92.69 90 GLN A C 1
ATOM 709 O O . GLN A 1 90 ? 9.230 17.979 3.050 1.00 92.69 90 GLN A O 1
ATOM 714 N N . MET A 1 91 ? 8.197 17.173 1.233 1.00 91.69 91 MET A N 1
ATOM 715 C CA . MET A 1 91 ? 7.889 18.488 0.654 1.00 91.69 91 MET A CA 1
ATOM 716 C C . MET A 1 91 ? 6.931 19.317 1.517 1.00 91.69 91 MET A C 1
ATOM 718 O O . MET A 1 91 ? 7.041 20.540 1.515 1.00 91.69 91 MET A O 1
ATOM 722 N N . LYS A 1 92 ? 5.992 18.682 2.233 1.00 90.75 92 LYS A N 1
ATOM 723 C CA . LYS A 1 92 ? 5.058 19.387 3.128 1.00 90.75 92 LYS A CA 1
ATOM 724 C C . LYS A 1 92 ? 5.744 19.906 4.388 1.00 90.75 92 LYS A C 1
ATOM 726 O O . LYS A 1 92 ? 5.367 20.968 4.863 1.00 90.75 92 LYS A O 1
ATOM 731 N N . HIS A 1 93 ? 6.720 19.159 4.901 1.00 89.75 93 HIS A N 1
ATOM 732 C CA . HIS A 1 93 ? 7.400 19.452 6.163 1.00 89.75 93 HIS A CA 1
ATOM 733 C C . HIS A 1 93 ? 8.729 20.189 5.996 1.00 89.75 93 HIS A C 1
ATOM 735 O O . HIS A 1 93 ? 9.375 20.482 6.993 1.00 89.75 93 HIS A O 1
ATOM 741 N N . LYS A 1 94 ? 9.169 20.495 4.766 1.00 86.56 94 LYS A N 1
ATOM 742 C CA . LYS A 1 94 ? 10.506 21.071 4.529 1.00 86.56 94 LYS A CA 1
ATOM 743 C C . LYS A 1 94 ? 10.744 22.387 5.288 1.00 86.56 94 LYS A C 1
ATOM 745 O O . LYS A 1 94 ? 11.891 22.713 5.577 1.00 86.56 94 LYS A O 1
ATOM 750 N N . ASP A 1 95 ? 9.677 23.147 5.534 1.00 88.94 95 ASP A N 1
ATOM 751 C CA . ASP A 1 95 ? 9.725 24.467 6.169 1.00 88.94 95 ASP A CA 1
ATOM 752 C C . ASP A 1 95 ? 9.410 24.398 7.682 1.00 88.94 95 ASP A C 1
ATOM 754 O O . ASP A 1 95 ? 9.350 25.431 8.355 1.00 88.94 95 ASP A O 1
ATOM 758 N N . ASP A 1 96 ? 9.221 23.193 8.235 1.00 90.69 96 ASP A N 1
ATOM 759 C CA . ASP A 1 96 ? 8.962 22.988 9.659 1.00 90.69 96 ASP A CA 1
ATOM 760 C C . ASP A 1 96 ? 10.256 23.065 10.478 1.00 90.69 96 ASP A C 1
ATOM 762 O O . ASP A 1 96 ? 11.328 22.640 10.049 1.00 90.69 96 ASP A O 1
ATOM 766 N N . LYS A 1 97 ? 10.150 23.569 11.713 1.00 83.69 97 LYS A N 1
ATOM 767 C CA . LYS A 1 97 ? 11.302 23.720 12.621 1.00 83.69 97 LYS A CA 1
ATOM 768 C C . LYS A 1 97 ? 11.964 22.390 12.993 1.00 83.69 97 LYS A C 1
ATOM 770 O O . LYS A 1 97 ? 13.166 22.373 13.231 1.00 83.69 97 LYS A O 1
ATOM 775 N N . ASP A 1 98 ? 11.187 21.309 13.004 1.00 85.62 98 ASP A N 1
ATOM 776 C CA . ASP A 1 98 ? 11.633 19.956 13.355 1.00 85.62 98 ASP A CA 1
ATOM 777 C C . ASP A 1 98 ? 11.948 19.105 12.108 1.00 85.62 98 ASP A C 1
ATOM 779 O O . ASP A 1 98 ? 11.966 17.875 12.165 1.00 85.62 98 ASP A O 1
ATOM 783 N N . TYR A 1 99 ? 12.155 19.743 10.950 1.00 89.75 99 TYR A N 1
ATOM 784 C CA . TYR A 1 99 ? 12.456 19.044 9.707 1.00 89.75 99 TYR A CA 1
ATOM 785 C C . TYR A 1 99 ? 13.812 18.329 9.771 1.00 89.75 99 TYR A C 1
ATOM 787 O O . TYR A 1 99 ? 14.876 18.941 9.670 1.00 89.75 99 TYR A O 1
ATOM 795 N N . ASP A 1 100 ? 13.763 17.002 9.855 1.00 90.62 100 ASP A N 1
ATOM 796 C CA . ASP A 1 100 ? 14.930 16.142 9.708 1.00 90.62 100 ASP A CA 1
ATOM 797 C C . ASP A 1 100 ? 14.986 15.555 8.292 1.00 90.62 100 ASP A C 1
ATOM 799 O O . ASP A 1 100 ? 14.299 14.590 7.951 1.00 90.62 100 ASP A O 1
ATOM 803 N N . LYS A 1 101 ? 15.844 16.132 7.447 1.00 91.56 101 LYS A N 1
ATOM 804 C CA . LYS A 1 101 ? 16.082 15.630 6.089 1.00 91.56 101 LYS A CA 1
ATOM 805 C C . LYS A 1 101 ? 16.587 14.180 6.086 1.00 91.56 101 LYS A C 1
ATOM 807 O O . LYS A 1 101 ? 16.176 13.405 5.221 1.00 91.56 101 LYS A O 1
ATOM 812 N N . SER A 1 102 ? 17.444 13.816 7.042 1.00 93.75 102 SER A N 1
ATOM 813 C CA . SER A 1 102 ? 18.085 12.498 7.091 1.00 93.75 102 SER A CA 1
ATOM 814 C C . SER A 1 102 ? 17.078 11.380 7.372 1.00 93.75 102 SER A C 1
ATOM 816 O O . SER A 1 102 ? 17.174 10.301 6.788 1.00 93.75 102 SER A O 1
ATOM 818 N N . PHE A 1 103 ? 16.039 11.672 8.161 1.00 93.50 103 PHE A N 1
ATOM 819 C CA . PHE A 1 103 ? 14.913 10.769 8.393 1.00 93.50 103 PHE A CA 1
ATOM 820 C C . PHE A 1 103 ? 14.199 10.378 7.090 1.00 93.50 103 PHE A C 1
ATOM 822 O O . PHE A 1 103 ? 13.959 9.194 6.837 1.00 93.50 103 PHE A O 1
ATOM 829 N N . TYR A 1 104 ? 13.880 11.354 6.234 1.00 93.44 104 TYR A N 1
ATOM 830 C CA . TYR A 1 104 ? 13.219 11.084 4.952 1.00 93.44 104 TYR A CA 1
ATOM 831 C C . TYR A 1 104 ? 14.147 10.367 3.964 1.00 93.44 104 TYR A C 1
ATOM 833 O O . TYR A 1 104 ? 13.703 9.458 3.261 1.00 93.44 104 TYR A O 1
ATOM 841 N N . GLU A 1 105 ? 15.432 10.726 3.929 1.00 94.19 105 GLU A N 1
ATOM 842 C CA . GLU A 1 105 ? 16.427 10.050 3.087 1.00 94.19 105 GLU A CA 1
ATOM 843 C C . GLU A 1 105 ? 16.603 8.579 3.477 1.00 94.19 105 GLU A C 1
ATOM 845 O O . GLU A 1 105 ? 16.603 7.710 2.601 1.00 94.19 105 GLU A O 1
ATOM 850 N N . GLN A 1 106 ? 16.664 8.279 4.778 1.00 95.00 106 GLN A N 1
ATOM 851 C CA . GLN A 1 106 ? 16.722 6.903 5.264 1.00 95.00 106 GLN A CA 1
ATOM 852 C C . GLN A 1 106 ? 15.447 6.133 4.899 1.00 95.00 106 GLN A C 1
ATOM 854 O O . GLN A 1 106 ? 15.541 5.044 4.337 1.00 95.00 106 GLN A O 1
ATOM 859 N N . LYS A 1 107 ? 14.259 6.725 5.086 1.00 93.19 107 LYS A N 1
ATOM 860 C CA . LYS A 1 107 ? 12.994 6.095 4.674 1.00 93.19 107 LYS A CA 1
ATOM 861 C C . LYS A 1 107 ? 12.942 5.771 3.182 1.00 93.19 107 LYS A C 1
ATOM 863 O O . LYS A 1 107 ? 12.437 4.714 2.806 1.00 93.19 107 LYS A O 1
ATOM 868 N N . ILE A 1 108 ? 13.443 6.668 2.329 1.00 94.81 108 ILE A N 1
ATOM 869 C CA . ILE A 1 108 ? 13.541 6.442 0.878 1.00 94.81 108 ILE A CA 1
ATOM 870 C C . ILE A 1 108 ? 14.526 5.308 0.576 1.00 94.81 108 ILE A C 1
ATOM 872 O O . ILE A 1 108 ? 14.250 4.476 -0.293 1.00 94.81 108 ILE A O 1
ATOM 876 N N . LYS A 1 109 ? 15.658 5.255 1.286 1.00 95.38 109 LYS A N 1
ATOM 877 C CA . LYS A 1 109 ? 16.651 4.186 1.145 1.00 95.38 109 LYS A CA 1
ATOM 878 C C . LYS A 1 109 ? 16.053 2.826 1.499 1.00 95.38 109 LYS A C 1
ATOM 880 O O . LYS A 1 109 ? 16.215 1.893 0.711 1.00 95.38 109 LYS A O 1
ATOM 885 N N . ASP A 1 110 ? 15.306 2.742 2.598 1.00 93.69 110 ASP A N 1
ATOM 886 C CA . ASP A 1 110 ? 14.665 1.508 3.069 1.00 93.69 110 ASP A CA 1
ATOM 887 C C . ASP A 1 110 ? 13.712 0.914 2.024 1.00 93.69 110 ASP A C 1
ATOM 889 O O . ASP A 1 110 ? 13.652 -0.305 1.867 1.00 93.69 110 ASP A O 1
ATOM 893 N N . GLN A 1 111 ? 13.056 1.757 1.213 1.00 95.38 111 GLN A N 1
ATOM 894 C CA . GLN A 1 111 ? 12.190 1.294 0.119 1.00 95.38 111 GLN A CA 1
ATOM 895 C C . GLN A 1 111 ? 12.932 0.518 -0.981 1.00 95.38 111 GLN A C 1
ATOM 897 O O . GLN A 1 111 ? 12.291 -0.033 -1.866 1.00 95.38 111 GLN A O 1
ATOM 902 N N . SER A 1 112 ? 14.266 0.471 -0.966 1.00 91.88 112 SER A N 1
ATOM 903 C CA . SER A 1 112 ? 15.057 -0.320 -1.922 1.00 91.88 112 SER A CA 1
ATOM 904 C C . SER A 1 112 ? 15.286 -1.769 -1.463 1.00 91.88 112 SER A C 1
ATOM 906 O O . SER A 1 112 ? 15.947 -2.528 -2.163 1.00 91.88 112 SER A O 1
ATOM 908 N N . SER A 1 113 ? 14.777 -2.156 -0.288 1.00 94.19 113 SER A N 1
ATOM 909 C CA . SER A 1 113 ? 14.844 -3.530 0.218 1.00 94.19 113 SER A CA 1
ATOM 910 C C . SER A 1 113 ? 13.752 -4.404 -0.404 1.00 94.19 113 SER A C 1
ATOM 912 O O . SER A 1 113 ? 12.574 -4.216 -0.102 1.00 94.19 113 SER A O 1
ATOM 914 N N . ASP A 1 114 ? 14.137 -5.410 -1.197 1.00 91.81 114 ASP A N 1
ATOM 915 C CA . ASP A 1 114 ? 13.199 -6.398 -1.760 1.00 91.81 114 ASP A CA 1
ATOM 916 C C . ASP A 1 114 ? 12.349 -7.064 -0.668 1.00 91.81 114 ASP A C 1
ATOM 918 O O . ASP A 1 114 ? 11.145 -7.220 -0.833 1.00 91.81 114 ASP A O 1
ATOM 922 N N . ASN A 1 115 ? 12.945 -7.399 0.482 1.00 91.88 115 ASN A N 1
ATOM 923 C CA . ASN A 1 115 ? 12.220 -8.028 1.589 1.00 91.88 115 ASN A CA 1
ATOM 924 C C . ASN A 1 115 ? 11.111 -7.123 2.137 1.00 91.88 115 ASN A C 1
ATOM 926 O O . ASN A 1 115 ? 10.008 -7.604 2.393 1.00 91.88 115 ASN A O 1
ATOM 930 N N . LEU A 1 116 ? 11.384 -5.821 2.281 1.00 93.69 116 LEU A N 1
ATOM 931 C CA . LEU A 1 116 ? 10.368 -4.856 2.702 1.00 93.69 116 LEU A CA 1
ATOM 932 C C . LEU A 1 116 ? 9.247 -4.771 1.661 1.00 93.69 116 LEU A C 1
ATOM 934 O O . LEU A 1 116 ? 8.071 -4.758 2.008 1.00 93.69 116 LEU A O 1
ATOM 938 N N . GLN A 1 117 ? 9.598 -4.751 0.376 1.00 95.88 117 GLN A N 1
ATOM 939 C CA . GLN A 1 117 ? 8.605 -4.656 -0.691 1.00 95.88 117 GLN A CA 1
ATOM 940 C C . GLN A 1 117 ? 7.771 -5.931 -0.839 1.00 95.88 117 GLN A C 1
ATOM 942 O O . GLN A 1 117 ? 6.574 -5.851 -1.113 1.00 95.88 117 GLN A O 1
ATOM 947 N N . PHE A 1 118 ? 8.359 -7.104 -0.593 1.00 95.12 118 PHE A N 1
ATOM 948 C CA . PHE A 1 118 ? 7.618 -8.361 -0.542 1.00 95.12 118 PHE A CA 1
ATOM 949 C C . PHE A 1 118 ? 6.621 -8.352 0.614 1.00 95.12 118 PHE A C 1
ATOM 951 O O . PHE A 1 118 ? 5.455 -8.663 0.396 1.00 95.12 118 PHE A O 1
ATOM 958 N N . GLN A 1 119 ? 7.047 -7.929 1.810 1.00 93.31 119 GLN A N 1
ATOM 959 C CA . GLN A 1 119 ? 6.158 -7.777 2.966 1.00 93.31 119 GLN A CA 1
ATOM 960 C C . GLN A 1 119 ? 5.007 -6.812 2.669 1.00 93.31 119 GLN A C 1
ATOM 962 O O . GLN A 1 119 ? 3.852 -7.162 2.886 1.00 93.31 119 GLN A O 1
ATOM 967 N N . ASN A 1 120 ? 5.305 -5.644 2.096 1.00 94.94 120 ASN A N 1
ATOM 968 C CA . ASN A 1 120 ? 4.290 -4.656 1.734 1.00 94.94 120 ASN A CA 1
ATOM 969 C C . ASN A 1 120 ? 3.295 -5.199 0.698 1.00 94.94 120 ASN A C 1
ATOM 971 O O . ASN A 1 120 ? 2.095 -4.949 0.806 1.00 94.94 120 ASN A O 1
ATOM 975 N N . ARG A 1 121 ? 3.768 -5.936 -0.318 1.00 96.62 121 ARG A N 1
ATOM 976 C CA . ARG A 1 121 ? 2.885 -6.531 -1.330 1.00 96.62 121 ARG A CA 1
ATOM 977 C C . ARG A 1 121 ? 2.001 -7.623 -0.736 1.00 96.62 121 ARG A C 1
ATOM 979 O O . ARG A 1 121 ? 0.810 -7.630 -1.031 1.00 96.62 121 ARG A O 1
ATOM 986 N N . ILE A 1 122 ? 2.571 -8.494 0.101 1.00 94.62 122 ILE A N 1
ATOM 987 C CA . ILE A 1 122 ? 1.822 -9.518 0.836 1.00 94.62 122 ILE A CA 1
ATOM 988 C C . ILE A 1 122 ? 0.743 -8.841 1.685 1.00 94.62 122 ILE A C 1
ATOM 990 O O . ILE A 1 122 ? -0.419 -9.183 1.522 1.00 94.62 122 ILE A O 1
ATOM 994 N N . GLU A 1 123 ? 1.083 -7.817 2.482 1.00 94.12 123 GLU A N 1
ATOM 995 C CA . GLU A 1 123 ? 0.093 -7.103 3.303 1.00 94.12 123 GLU A CA 1
ATOM 996 C C . GLU A 1 123 ? -1.065 -6.563 2.452 1.00 94.12 123 GLU A C 1
ATOM 998 O O . GLU A 1 123 ? -2.233 -6.749 2.798 1.00 94.12 123 GLU A O 1
ATOM 1003 N N . LEU A 1 124 ? -0.757 -5.912 1.325 1.00 95.88 124 LEU A N 1
ATOM 1004 C CA . LEU A 1 124 ? -1.776 -5.362 0.431 1.00 95.88 124 LEU A CA 1
ATOM 1005 C C . LEU A 1 124 ? -2.684 -6.442 -0.157 1.00 95.88 124 LEU A C 1
ATOM 1007 O O . LEU A 1 124 ? -3.898 -6.234 -0.218 1.00 95.88 124 LEU A O 1
ATOM 1011 N N . ASP A 1 125 ? -2.127 -7.581 -0.568 1.00 95.31 125 ASP A N 1
ATOM 1012 C CA . ASP A 1 125 ? -2.923 -8.708 -1.049 1.00 95.31 125 ASP A CA 1
ATOM 1013 C C . ASP A 1 125 ? -3.807 -9.283 0.056 1.00 95.31 125 ASP A C 1
ATOM 1015 O O . ASP A 1 125 ? -5.005 -9.455 -0.168 1.00 95.31 125 ASP A O 1
ATOM 1019 N N . THR A 1 126 ? -3.262 -9.487 1.257 1.00 94.25 126 THR A N 1
ATOM 1020 C CA . THR A 1 126 ? -4.006 -10.043 2.396 1.00 94.25 126 THR A CA 1
ATOM 1021 C C . THR A 1 126 ? -5.163 -9.167 2.774 1.00 94.25 126 THR A C 1
ATOM 1023 O O . THR A 1 126 ? -6.293 -9.632 2.899 1.00 94.25 126 THR A O 1
ATOM 1026 N N . VAL A 1 127 ? -4.902 -7.873 2.910 1.00 94.44 127 VAL A N 1
ATOM 1027 C CA . VAL A 1 127 ? -5.938 -6.922 3.266 1.00 94.44 127 VAL A CA 1
ATOM 1028 C C . VAL A 1 127 ? -6.982 -6.834 2.161 1.00 94.44 127 VAL A C 1
ATOM 1030 O O . VAL A 1 127 ? -8.174 -6.788 2.462 1.00 94.44 127 VAL A O 1
ATOM 1033 N N . THR A 1 128 ? -6.575 -6.840 0.893 1.00 95.81 128 THR A N 1
ATOM 1034 C CA . THR A 1 128 ? -7.514 -6.788 -0.232 1.00 95.81 128 THR A CA 1
ATOM 1035 C C . THR A 1 128 ? -8.422 -8.012 -0.255 1.00 95.81 128 THR A C 1
ATOM 1037 O O . THR A 1 128 ? -9.641 -7.863 -0.370 1.00 95.81 128 THR A O 1
ATOM 1040 N N . ASP A 1 129 ? -7.859 -9.207 -0.106 1.00 94.12 129 ASP A N 1
ATOM 1041 C CA . ASP A 1 129 ? -8.616 -10.455 -0.134 1.00 94.12 129 ASP A CA 1
ATOM 1042 C C . ASP A 1 129 ? -9.527 -10.569 1.103 1.00 94.12 129 ASP A C 1
ATOM 1044 O O . ASP A 1 129 ? -10.721 -10.833 0.954 1.00 94.12 129 ASP A O 1
ATOM 1048 N N . LEU A 1 130 ? -9.035 -10.225 2.299 1.00 94.06 130 LEU A N 1
ATOM 1049 C CA . LEU A 1 130 ? -9.836 -10.134 3.526 1.00 94.06 130 LEU A CA 1
ATOM 1050 C C . LEU A 1 130 ? -11.010 -9.153 3.374 1.00 94.06 130 LEU A C 1
ATOM 1052 O O . LEU A 1 130 ? -12.148 -9.464 3.727 1.00 94.06 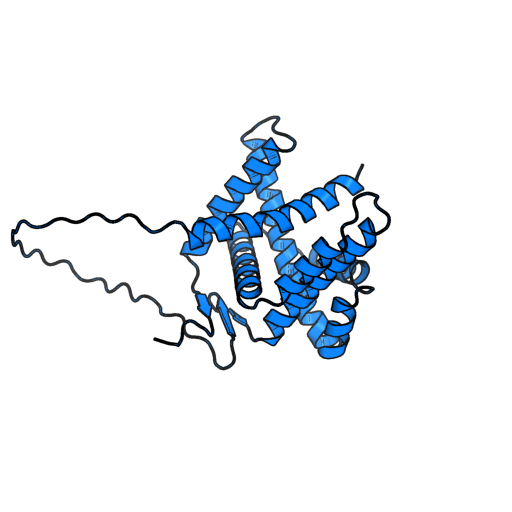130 LEU A O 1
ATOM 1056 N N . THR A 1 131 ? -10.757 -7.966 2.821 1.00 95.25 131 THR A N 1
ATOM 1057 C CA . THR A 1 131 ? -11.788 -6.941 2.596 1.00 95.25 131 THR A CA 1
ATOM 1058 C C . THR A 1 131 ? -12.888 -7.467 1.671 1.00 95.25 131 THR A C 1
ATOM 1060 O O . THR A 1 131 ? -14.073 -7.275 1.956 1.00 95.25 131 THR A O 1
ATOM 1063 N N . LYS A 1 132 ? -12.514 -8.195 0.606 1.00 94.62 132 LYS A N 1
ATOM 1064 C CA . LYS A 1 132 ? -13.462 -8.858 -0.305 1.00 94.62 132 LYS A CA 1
ATOM 1065 C C . LYS A 1 132 ? -14.251 -9.966 0.387 1.00 94.62 132 LYS A C 1
ATOM 1067 O O . LYS A 1 132 ? -15.463 -10.034 0.207 1.00 94.62 132 LYS A O 1
ATOM 1072 N N . GLN A 1 133 ? -13.600 -10.806 1.194 1.00 92.75 133 GLN A N 1
ATOM 1073 C CA . GLN A 1 133 ? -14.258 -11.886 1.941 1.00 92.75 133 GLN A CA 1
ATOM 1074 C C . GLN A 1 133 ? -15.312 -11.356 2.924 1.00 92.75 133 GLN A C 1
ATOM 1076 O O . GLN A 1 133 ? -16.351 -11.983 3.116 1.00 92.75 133 GLN A O 1
ATOM 1081 N N . LYS A 1 134 ? -15.088 -10.170 3.506 1.00 92.19 134 LYS A N 1
ATOM 1082 C CA . LYS A 1 134 ? -16.077 -9.469 4.344 1.00 92.19 134 LYS A CA 1
ATOM 1083 C C . LYS A 1 134 ? -17.207 -8.804 3.539 1.00 92.19 134 LYS A C 1
ATOM 1085 O O . LYS A 1 134 ? -18.100 -8.203 4.131 1.00 92.19 134 LYS A O 1
ATOM 1090 N N . GLY A 1 135 ? -17.187 -8.905 2.209 1.00 95.19 135 GLY A N 1
ATOM 1091 C CA . GLY A 1 135 ? -18.198 -8.337 1.317 1.00 95.19 135 GLY A CA 1
ATOM 1092 C C . GLY A 1 135 ? -18.052 -6.833 1.081 1.00 95.19 135 GLY A C 1
ATOM 1093 O O . GLY A 1 135 ? -18.977 -6.203 0.569 1.00 95.19 135 GLY A O 1
ATOM 1094 N N . TYR A 1 136 ? -16.916 -6.235 1.450 1.00 94.94 136 TYR A N 1
ATOM 1095 C CA . TYR A 1 136 ? -16.658 -4.823 1.193 1.00 94.94 136 TYR A CA 1
ATOM 1096 C C . TYR A 1 136 ? -16.054 -4.623 -0.195 1.00 94.94 136 TYR A C 1
ATOM 1098 O O . TYR A 1 136 ? -15.278 -5.441 -0.689 1.00 94.94 136 TYR A O 1
ATOM 1106 N N . ASN A 1 137 ? -16.400 -3.502 -0.822 1.00 94.94 137 ASN A N 1
ATOM 1107 C CA . ASN A 1 137 ? -15.940 -3.149 -2.155 1.00 94.94 137 ASN A CA 1
ATOM 1108 C C . ASN A 1 137 ? -15.634 -1.648 -2.280 1.00 94.94 137 ASN A C 1
ATOM 1110 O O . ASN A 1 137 ? -16.021 -0.822 -1.443 1.00 94.94 137 ASN A O 1
ATOM 1114 N N . VAL A 1 138 ? -14.922 -1.328 -3.357 1.00 94.19 138 VAL A N 1
ATOM 1115 C CA . VAL A 1 138 ? -14.676 0.024 -3.861 1.00 94.19 138 VAL A CA 1
ATOM 1116 C C . VAL A 1 138 ? -15.371 0.097 -5.215 1.00 94.19 138 VAL A C 1
ATOM 1118 O O . VAL A 1 138 ? -15.114 -0.746 -6.072 1.00 94.19 138 VAL A O 1
ATOM 1121 N N . SER A 1 139 ? -16.288 1.049 -5.377 1.00 95.94 139 SER A N 1
ATOM 1122 C CA . SER A 1 139 ? -16.967 1.280 -6.662 1.00 95.94 139 SER A CA 1
ATOM 1123 C C . SER A 1 139 ? -16.008 1.846 -7.709 1.00 95.94 139 SER A C 1
ATOM 1125 O O . SER A 1 139 ? -14.998 2.467 -7.366 1.00 95.94 139 SER A O 1
ATOM 1127 N N . ASP A 1 140 ? -16.345 1.679 -8.986 1.00 96.88 140 ASP A N 1
ATOM 1128 C CA . ASP A 1 140 ? -15.536 2.189 -10.096 1.00 96.88 140 ASP A CA 1
ATOM 1129 C C . ASP A 1 140 ? -15.393 3.718 -10.038 1.00 96.88 140 ASP A C 1
ATOM 1131 O O . ASP A 1 140 ? -14.315 4.257 -10.302 1.00 96.88 140 ASP A O 1
ATOM 1135 N N . GLU A 1 141 ? -16.444 4.432 -9.625 1.00 97.56 141 GLU A N 1
ATOM 1136 C CA . GLU A 1 141 ? -16.411 5.880 -9.418 1.00 97.56 141 GLU A CA 1
ATOM 1137 C C . GLU A 1 141 ? -15.431 6.266 -8.306 1.00 97.56 141 GLU A C 1
ATOM 1139 O O . GLU A 1 141 ? -14.576 7.130 -8.514 1.00 97.56 141 GLU A O 1
ATOM 1144 N N . GLN A 1 142 ? -15.494 5.584 -7.155 1.00 96.44 142 GLN A N 1
ATOM 1145 C CA . GLN A 1 142 ? -14.567 5.815 -6.041 1.00 96.44 142 GLN A CA 1
ATOM 1146 C C . GLN A 1 142 ? -13.120 5.527 -6.444 1.00 96.44 142 GLN A C 1
ATOM 1148 O O . GLN A 1 142 ? -12.223 6.299 -6.103 1.00 96.44 142 GLN A O 1
ATOM 1153 N N . LEU A 1 143 ? -12.887 4.445 -7.191 1.00 97.62 143 LEU A N 1
ATOM 1154 C CA . LEU A 1 143 ? -11.558 4.105 -7.682 1.00 97.62 143 LEU A CA 1
ATOM 1155 C C . LEU A 1 143 ? -11.037 5.177 -8.645 1.00 97.62 143 LEU A C 1
ATOM 1157 O O . LEU A 1 143 ? -9.908 5.641 -8.498 1.00 97.62 143 LEU A O 1
ATOM 1161 N N . LYS A 1 144 ? -11.861 5.620 -9.599 1.00 97.88 144 LYS A N 1
ATOM 1162 C CA . LYS A 1 144 ? -11.494 6.671 -10.556 1.00 97.88 144 LYS A CA 1
ATOM 1163 C C . LYS A 1 144 ? -11.132 7.978 -9.850 1.00 97.88 144 LYS A C 1
ATOM 1165 O O . LYS A 1 144 ? -10.129 8.608 -10.195 1.00 97.88 144 LYS A O 1
ATOM 1170 N N . GL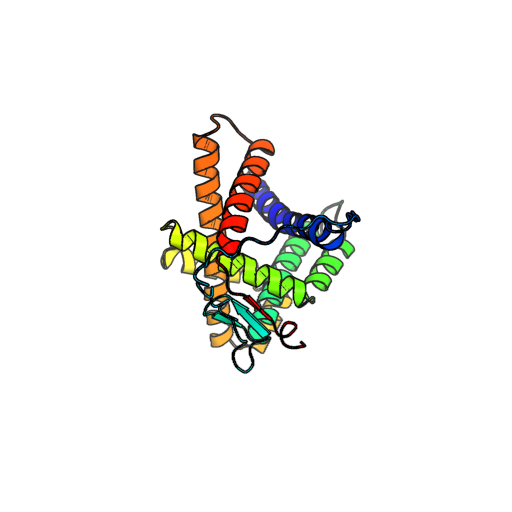U A 1 145 ? -11.926 8.387 -8.864 1.00 97.81 145 GLU A N 1
ATOM 1171 C CA . GLU A 1 145 ? -11.643 9.564 -8.039 1.00 97.81 145 GLU A CA 1
ATOM 1172 C C . GLU A 1 145 ? -10.330 9.408 -7.265 1.00 97.81 145 GLU A C 1
ATOM 1174 O O . GLU A 1 145 ? -9.482 10.304 -7.311 1.00 97.81 145 GLU A O 1
ATOM 1179 N N . ALA A 1 146 ? -10.120 8.257 -6.621 1.00 97.62 146 ALA A N 1
ATOM 1180 C CA . ALA A 1 146 ? -8.906 7.967 -5.867 1.00 97.62 146 ALA A CA 1
ATOM 1181 C C . ALA A 1 146 ? -7.657 7.956 -6.761 1.00 97.62 146 ALA A C 1
ATOM 1183 O O . ALA A 1 146 ? -6.630 8.525 -6.391 1.00 97.62 146 ALA A O 1
ATOM 1184 N N . VAL A 1 147 ? -7.741 7.385 -7.968 1.00 98.12 147 VAL A N 1
ATOM 1185 C CA . VAL A 1 147 ? -6.633 7.373 -8.935 1.00 98.12 147 VAL A CA 1
ATOM 1186 C C . VAL A 1 147 ? -6.297 8.792 -9.378 1.00 98.12 147 VAL A C 1
ATOM 1188 O O . VAL A 1 147 ? -5.127 9.174 -9.378 1.00 98.12 147 VAL A O 1
ATOM 1191 N N . ASN A 1 148 ? -7.300 9.608 -9.705 1.00 97.75 148 ASN A N 1
ATOM 1192 C CA . ASN A 1 148 ? -7.078 11.003 -10.086 1.00 97.75 148 ASN A CA 1
ATOM 1193 C C . ASN A 1 148 ? -6.466 11.818 -8.938 1.00 97.75 148 ASN A C 1
ATOM 1195 O O . ASN A 1 148 ? -5.527 12.588 -9.161 1.00 97.75 148 ASN A O 1
ATOM 1199 N N . ALA A 1 149 ? -6.945 11.611 -7.709 1.00 96.88 149 ALA A N 1
ATOM 1200 C CA . ALA A 1 149 ? -6.380 12.231 -6.518 1.00 96.88 149 ALA A CA 1
ATOM 1201 C C . ALA A 1 149 ? -4.923 11.798 -6.299 1.00 96.88 149 ALA A C 1
ATOM 1203 O O . ALA A 1 149 ? -4.063 12.645 -6.056 1.00 96.88 149 ALA A O 1
ATOM 1204 N N . PHE A 1 150 ? -4.618 10.506 -6.458 1.00 97.38 150 PHE A N 1
ATOM 1205 C CA . PHE A 1 150 ? -3.259 9.981 -6.361 1.00 97.38 150 PHE A CA 1
ATOM 1206 C C . PHE A 1 150 ? -2.339 10.654 -7.387 1.00 97.38 150 PHE A C 1
ATOM 1208 O O . PHE A 1 150 ? -1.326 11.248 -7.015 1.00 97.38 150 PHE A O 1
ATOM 1215 N N . LYS A 1 151 ? -2.723 10.654 -8.670 1.00 97.31 151 LYS A N 1
ATOM 1216 C CA . LYS A 1 151 ? -1.965 11.323 -9.739 1.00 97.31 151 LYS A CA 1
ATOM 1217 C C . LYS A 1 151 ? -1.715 12.791 -9.403 1.00 97.31 151 LYS A C 1
ATOM 1219 O O . LYS A 1 151 ? -0.577 13.247 -9.439 1.00 97.31 151 LYS A O 1
ATOM 1224 N N . SER A 1 152 ? -2.759 13.526 -9.023 1.00 96.69 152 SER A N 1
ATOM 1225 C CA . SER A 1 152 ? -2.645 14.947 -8.688 1.00 96.69 152 SER A CA 1
ATOM 1226 C C . SER A 1 152 ? -1.721 15.203 -7.495 1.00 96.69 152 SER A C 1
ATOM 1228 O O . SER A 1 152 ? -0.987 16.190 -7.490 1.00 96.69 152 SER A O 1
ATOM 1230 N N . ASN A 1 153 ? -1.737 14.327 -6.490 1.00 96.00 153 ASN A N 1
ATOM 1231 C CA . ASN A 1 153 ? -0.942 14.497 -5.278 1.00 96.00 153 ASN A CA 1
ATOM 1232 C C . ASN A 1 153 ? 0.546 14.211 -5.501 1.00 96.00 153 ASN A C 1
ATOM 1234 O O . ASN A 1 153 ? 1.380 14.898 -4.899 1.00 96.00 153 ASN A O 1
ATOM 1238 N N . PHE A 1 154 ? 0.874 13.239 -6.357 1.00 96.62 154 PHE A N 1
ATOM 1239 C CA . PHE A 1 154 ? 2.230 12.696 -6.472 1.00 96.62 154 PHE A CA 1
ATOM 1240 C C . PHE A 1 154 ? 2.938 12.986 -7.803 1.00 96.62 154 PHE A C 1
ATOM 1242 O O . PHE A 1 154 ? 4.148 12.778 -7.867 1.00 96.62 154 PHE A O 1
ATOM 1249 N N . LYS A 1 155 ? 2.255 13.528 -8.826 1.00 96.44 155 LYS A N 1
ATOM 1250 C CA . LYS A 1 155 ? 2.839 13.824 -10.156 1.00 96.44 155 LYS A CA 1
ATOM 1251 C C . LYS A 1 155 ? 4.114 14.671 -10.134 1.00 96.44 155 LYS A C 1
ATOM 1253 O O . LYS A 1 155 ? 4.947 14.545 -11.025 1.00 96.44 155 LYS A O 1
ATOM 1258 N N . ASP A 1 156 ? 4.270 15.526 -9.126 1.00 96.00 156 ASP A N 1
ATOM 1259 C CA . ASP A 1 156 ? 5.409 16.442 -9.030 1.00 96.00 156 ASP A CA 1
ATOM 1260 C C . ASP A 1 156 ? 6.630 15.806 -8.347 1.00 96.00 156 ASP A C 1
ATOM 1262 O O . ASP A 1 156 ? 7.704 16.406 -8.337 1.00 96.00 156 ASP A O 1
ATOM 1266 N N . THR A 1 157 ? 6.490 14.590 -7.808 1.00 97.38 157 THR A N 1
ATOM 1267 C CA . THR A 1 157 ? 7.579 13.856 -7.151 1.00 97.38 157 THR A CA 1
ATOM 1268 C C . THR A 1 157 ? 8.474 13.155 -8.172 1.00 97.38 157 THR A C 1
ATOM 1270 O O . THR A 1 157 ? 8.004 12.640 -9.189 1.00 97.38 157 THR A O 1
ATOM 1273 N N . GLU A 1 158 ? 9.778 13.111 -7.902 1.00 97.19 158 GLU A N 1
ATOM 1274 C CA . GLU A 1 158 ? 10.754 12.529 -8.830 1.00 97.19 158 GLU A CA 1
ATOM 1275 C C . GLU A 1 158 ? 10.564 11.018 -8.998 1.00 97.19 158 GLU A C 1
ATOM 1277 O O . GLU A 1 158 ? 10.682 10.503 -10.109 1.00 97.19 158 GLU A O 1
ATOM 1282 N N . ALA A 1 159 ? 10.182 10.310 -7.929 1.00 97.00 159 ALA A N 1
ATOM 1283 C CA . ALA A 1 159 ? 9.898 8.878 -8.006 1.00 97.00 159 ALA A CA 1
ATOM 1284 C C . ALA A 1 159 ? 8.714 8.578 -8.948 1.00 97.00 159 ALA A C 1
ATOM 1286 O O . ALA A 1 159 ? 8.809 7.696 -9.807 1.00 97.00 159 ALA A O 1
ATOM 1287 N N . TYR A 1 160 ? 7.635 9.367 -8.863 1.00 97.88 160 TYR A N 1
ATOM 1288 C CA . TYR A 1 160 ? 6.489 9.235 -9.764 1.00 97.88 160 TYR A CA 1
ATOM 1289 C C . TYR A 1 160 ? 6.887 9.487 -11.221 1.00 97.88 160 TYR A C 1
ATOM 1291 O O . TYR A 1 160 ? 6.585 8.668 -12.089 1.00 97.88 160 TYR A O 1
ATOM 1299 N N . LYS A 1 161 ? 7.590 10.595 -11.498 1.00 98.31 161 LYS A N 1
ATOM 1300 C CA . LYS A 1 161 ? 8.007 10.960 -12.863 1.00 98.31 161 LYS A CA 1
ATOM 1301 C C . LYS A 1 161 ? 8.927 9.911 -13.476 1.00 98.31 161 LYS A C 1
ATOM 1303 O O . LYS A 1 161 ? 8.717 9.520 -14.621 1.00 98.31 161 LYS A O 1
ATOM 1308 N N . SER A 1 162 ? 9.912 9.442 -12.710 1.00 97.88 162 SER A N 1
ATOM 1309 C CA . SER A 1 162 ? 10.863 8.423 -13.154 1.00 97.88 162 SER A CA 1
ATOM 1310 C C . SER A 1 162 ? 10.149 7.121 -13.519 1.00 97.88 162 SER A C 1
ATOM 1312 O O . SER A 1 162 ? 10.358 6.602 -14.614 1.00 97.88 162 SER A O 1
ATOM 1314 N N . MET A 1 163 ? 9.234 6.648 -12.667 1.00 97.56 163 MET A N 1
ATOM 1315 C CA . MET A 1 163 ? 8.477 5.422 -12.934 1.00 97.56 163 MET A CA 1
ATOM 1316 C C . MET A 1 163 ? 7.495 5.579 -14.105 1.00 97.56 163 MET A C 1
ATOM 1318 O O . MET A 1 163 ? 7.362 4.674 -14.925 1.00 97.56 163 MET A O 1
ATOM 1322 N N . HIS A 1 164 ? 6.840 6.738 -14.227 1.00 97.62 164 HIS A N 1
ATOM 1323 C CA . HIS A 1 164 ? 5.975 7.050 -15.367 1.00 97.62 164 HIS A CA 1
ATOM 1324 C C . HIS A 1 164 ? 6.753 7.053 -16.688 1.00 97.62 164 HIS A C 1
ATOM 1326 O O . HIS A 1 164 ? 6.306 6.473 -17.674 1.00 97.62 164 HIS A O 1
ATOM 1332 N N . HIS A 1 165 ? 7.938 7.666 -16.701 1.00 97.75 165 HIS A N 1
ATOM 1333 C CA . HIS A 1 165 ? 8.807 7.683 -17.873 1.00 97.75 165 HIS A CA 1
ATOM 1334 C C . HIS A 1 165 ? 9.316 6.281 -18.239 1.00 97.75 165 HIS A C 1
ATOM 1336 O O . HIS A 1 165 ? 9.308 5.921 -19.411 1.00 97.75 165 HIS A O 1
ATOM 1342 N N . GLN A 1 166 ? 9.712 5.481 -17.244 1.00 97.50 166 GLN A N 1
ATOM 1343 C CA . GLN A 1 166 ? 10.245 4.133 -17.449 1.00 97.50 166 GLN A CA 1
ATOM 1344 C C . GLN A 1 166 ? 9.212 3.159 -18.033 1.00 97.50 166 GLN A C 1
ATOM 1346 O O . GLN A 1 166 ? 9.560 2.346 -18.886 1.00 97.50 166 GLN A O 1
ATOM 1351 N N . LEU A 1 167 ? 7.963 3.205 -17.561 1.00 96.75 167 LEU A N 1
ATOM 1352 C CA . LEU A 1 167 ? 6.931 2.241 -17.960 1.00 96.75 167 LEU A CA 1
ATOM 1353 C C . LEU A 1 167 ? 6.120 2.675 -19.185 1.00 96.75 167 LEU A C 1
ATOM 1355 O O . LEU A 1 167 ? 5.501 1.832 -19.834 1.00 96.75 167 LEU A O 1
ATOM 1359 N N . GLY A 1 168 ? 6.096 3.973 -19.490 1.00 97.25 168 GLY A N 1
ATOM 1360 C CA . GLY A 1 168 ? 5.144 4.539 -20.438 1.00 97.25 168 GLY A CA 1
ATOM 1361 C C . GLY A 1 168 ? 3.724 4.616 -19.866 1.00 97.25 168 GLY A C 1
ATOM 1362 O O . GLY A 1 168 ? 3.379 3.966 -18.876 1.00 97.25 168 GLY A O 1
ATOM 1363 N N . GLU A 1 169 ? 2.891 5.443 -20.495 1.00 96.31 169 GLU A N 1
ATOM 1364 C CA . GLU A 1 169 ? 1.595 5.857 -19.947 1.00 96.31 169 GLU A CA 1
ATOM 1365 C C . GLU A 1 169 ? 0.630 4.685 -19.695 1.00 96.31 169 GLU A C 1
ATOM 1367 O O . GLU A 1 169 ? 0.066 4.579 -18.605 1.00 96.31 169 GLU A O 1
ATOM 1372 N N . ASP A 1 170 ? 0.471 3.774 -20.657 1.00 97.44 170 ASP A N 1
ATOM 1373 C CA . ASP A 1 170 ? -0.509 2.683 -20.563 1.00 97.44 170 ASP A CA 1
ATOM 1374 C C . ASP A 1 170 ? -0.185 1.697 -19.435 1.00 97.44 170 ASP A C 1
ATOM 1376 O O . ASP A 1 170 ? -1.035 1.380 -18.594 1.00 97.44 170 ASP A O 1
ATOM 1380 N N . VAL A 1 171 ? 1.066 1.229 -19.380 1.00 97.44 171 VAL A N 1
ATOM 1381 C CA . VAL A 1 171 ? 1.521 0.276 -18.356 1.00 97.44 171 VAL A CA 1
ATOM 1382 C C . VAL A 1 171 ? 1.496 0.934 -16.981 1.00 97.44 171 VAL A C 1
ATOM 1384 O O . VAL A 1 171 ? 1.017 0.327 -16.018 1.00 97.44 171 VAL A O 1
ATOM 1387 N N . PHE A 1 172 ? 1.948 2.188 -16.890 1.00 98.12 172 PHE A N 1
ATOM 1388 C CA . PHE A 1 172 ? 1.900 2.957 -15.654 1.00 98.12 172 PHE A CA 1
ATOM 1389 C C . PHE A 1 172 ? 0.464 3.110 -15.143 1.00 98.12 172 PHE A C 1
ATOM 1391 O O . PHE A 1 172 ? 0.188 2.812 -13.983 1.00 98.12 172 PHE A O 1
ATOM 1398 N N . ASN A 1 173 ? -0.471 3.523 -16.004 1.00 97.75 173 ASN A N 1
ATOM 1399 C CA . ASN A 1 173 ? -1.869 3.731 -15.632 1.00 97.75 173 ASN A CA 1
ATOM 1400 C C . ASN A 1 173 ? -2.549 2.438 -15.175 1.00 97.75 173 ASN A C 1
ATOM 1402 O O . ASN A 1 173 ? -3.341 2.472 -14.228 1.00 97.75 173 ASN A O 1
ATOM 1406 N N . LYS A 1 174 ? -2.231 1.302 -15.806 1.00 97.75 174 LYS A N 1
ATOM 1407 C CA . LYS A 1 174 ? -2.740 -0.010 -15.393 1.00 97.75 174 LYS A CA 1
ATOM 1408 C C . LYS A 1 174 ? -2.225 -0.401 -14.006 1.00 97.75 174 LYS A C 1
ATOM 1410 O O . LYS A 1 174 ? -3.028 -0.744 -13.140 1.00 97.75 174 LYS A O 1
ATOM 1415 N N . LYS A 1 175 ? -0.909 -0.319 -13.777 1.00 98.06 175 LYS A N 1
ATOM 1416 C CA . LYS A 1 175 ? -0.309 -0.649 -12.471 1.00 98.06 175 LYS A CA 1
ATOM 1417 C C . LYS A 1 175 ? -0.779 0.309 -11.377 1.00 98.06 175 LYS A C 1
ATOM 1419 O O . LYS A 1 175 ? -1.079 -0.127 -10.268 1.00 98.06 175 LYS A O 1
ATOM 1424 N N . LEU A 1 176 ? -0.924 1.595 -11.700 1.00 98.19 176 LEU A N 1
ATOM 1425 C CA . LEU A 1 176 ? -1.420 2.593 -10.760 1.00 98.19 176 LEU A CA 1
ATOM 1426 C C . LEU A 1 176 ? -2.872 2.331 -10.353 1.00 98.19 176 LEU A C 1
ATOM 1428 O O . LEU A 1 176 ? -3.176 2.424 -9.169 1.00 98.19 176 LEU A O 1
ATOM 1432 N N . ASN A 1 177 ? -3.754 1.986 -11.298 1.00 98.25 177 ASN A N 1
ATOM 1433 C CA . ASN A 1 177 ? -5.137 1.625 -10.972 1.00 98.25 177 ASN A CA 1
ATOM 1434 C C . ASN A 1 177 ? -5.190 0.471 -9.968 1.00 98.25 177 ASN A C 1
ATOM 1436 O O . ASN A 1 177 ? -5.882 0.585 -8.961 1.00 98.25 177 ASN A O 1
ATOM 1440 N N . GLN A 1 178 ? -4.423 -0.600 -10.205 1.00 97.56 178 GLN A N 1
ATOM 1441 C CA . GLN A 1 178 ? -4.387 -1.738 -9.284 1.00 97.56 178 GLN A CA 1
ATOM 1442 C C . GLN A 1 178 ? -3.856 -1.339 -7.903 1.00 97.56 178 GLN A C 1
ATOM 1444 O O . GLN A 1 178 ? -4.458 -1.684 -6.892 1.00 97.56 178 GLN A O 1
ATOM 1449 N N . LEU A 1 179 ? -2.761 -0.578 -7.847 1.00 97.88 179 LEU A N 1
ATOM 1450 C CA . LEU A 1 179 ? -2.188 -0.139 -6.575 1.00 97.88 179 LEU A CA 1
ATOM 1451 C C . LEU A 1 179 ? -3.166 0.728 -5.771 1.00 97.88 179 LEU A C 1
ATOM 1453 O O . LEU A 1 179 ? -3.316 0.549 -4.565 1.00 97.88 179 LEU A O 1
ATOM 1457 N N . VAL A 1 180 ? -3.830 1.677 -6.434 1.00 98.12 180 VAL A N 1
ATOM 1458 C CA . VAL A 1 180 ? -4.806 2.553 -5.777 1.00 98.12 180 VAL A CA 1
ATOM 1459 C C . VAL A 1 180 ? -6.033 1.761 -5.332 1.00 98.12 180 VAL A C 1
ATOM 1461 O O . VAL A 1 180 ? -6.545 2.021 -4.247 1.00 98.12 180 VAL A O 1
ATOM 1464 N N . TYR A 1 181 ? -6.468 0.767 -6.110 1.00 98.25 181 TYR A N 1
ATOM 1465 C CA . TYR A 1 181 ? -7.518 -0.154 -5.687 1.00 98.25 181 TYR A CA 1
ATOM 1466 C C . TYR A 1 181 ? -7.135 -0.886 -4.395 1.00 98.25 181 TYR A C 1
ATOM 1468 O O . TYR A 1 181 ? -7.900 -0.847 -3.433 1.00 98.25 181 TYR A O 1
ATOM 1476 N N . ASP A 1 182 ? -5.935 -1.470 -4.331 1.00 96.88 182 ASP A N 1
ATOM 1477 C CA . ASP A 1 182 ? -5.449 -2.176 -3.137 1.00 96.88 182 ASP A CA 1
ATOM 1478 C C . ASP A 1 182 ? -5.405 -1.228 -1.909 1.00 96.88 182 ASP A C 1
ATOM 1480 O O . ASP A 1 182 ? -5.831 -1.585 -0.806 1.00 96.88 182 ASP A O 1
ATOM 1484 N N . PHE A 1 183 ? -4.975 0.029 -2.095 1.00 96.69 183 PHE A N 1
ATOM 1485 C CA . PHE A 1 183 ? -4.998 1.048 -1.035 1.00 96.69 183 PHE A CA 1
ATOM 1486 C C . PHE A 1 183 ? -6.410 1.433 -0.579 1.00 96.69 183 PHE A C 1
ATOM 1488 O O . PHE A 1 183 ? -6.644 1.577 0.626 1.00 96.69 183 PHE A O 1
ATOM 1495 N N . GLU A 1 184 ? -7.359 1.600 -1.500 1.00 97.44 184 GLU A N 1
ATOM 1496 C CA . GLU A 1 184 ? -8.742 1.930 -1.145 1.00 97.44 184 GLU A CA 1
ATOM 1497 C C . GLU A 1 184 ? -9.450 0.749 -0.466 1.00 97.44 184 GLU A C 1
ATOM 1499 O O . GLU A 1 184 ? -10.230 0.970 0.461 1.00 97.44 184 GLU A O 1
ATOM 1504 N N . MET A 1 185 ? -9.116 -0.497 -0.817 1.00 97.62 185 MET A N 1
ATOM 1505 C CA . MET A 1 185 ? -9.598 -1.686 -0.103 1.00 97.62 185 MET A CA 1
ATOM 1506 C C . MET A 1 185 ? -9.102 -1.704 1.347 1.00 97.62 185 MET A C 1
ATOM 1508 O O . MET A 1 185 ? -9.902 -1.837 2.275 1.00 97.62 185 MET A O 1
ATOM 1512 N N . ARG A 1 186 ? -7.809 -1.439 1.575 1.00 95.56 186 ARG A N 1
ATOM 1513 C CA . ARG A 1 186 ? -7.250 -1.293 2.931 1.00 95.56 186 ARG A CA 1
ATOM 1514 C C . ARG A 1 186 ? -7.922 -0.183 3.728 1.00 95.56 186 ARG A C 1
ATOM 1516 O O . ARG A 1 186 ? -8.303 -0.379 4.883 1.00 95.56 186 ARG A O 1
ATOM 1523 N N . LYS A 1 187 ? -8.110 0.983 3.113 1.00 95.81 187 LYS A N 1
ATOM 1524 C CA . LYS A 1 187 ? -8.820 2.108 3.731 1.00 95.81 187 LYS A CA 1
ATOM 1525 C C . LYS A 1 187 ? -10.264 1.744 4.065 1.00 95.81 187 LYS A C 1
ATOM 1527 O O . LYS A 1 187 ? -10.738 2.114 5.140 1.00 95.81 187 LYS A O 1
ATOM 1532 N N . ARG A 1 188 ? -10.948 1.001 3.191 1.00 96.19 188 ARG A N 1
ATOM 1533 C CA . ARG A 1 188 ? -12.313 0.539 3.436 1.00 96.19 188 ARG A CA 1
ATOM 1534 C C . ARG A 1 188 ? -12.374 -0.390 4.643 1.00 96.19 188 ARG A C 1
ATOM 1536 O O . ARG A 1 188 ? -13.200 -0.152 5.518 1.00 96.19 188 ARG A O 1
ATOM 1543 N N . LEU A 1 189 ? -11.474 -1.367 4.746 1.00 95.56 189 LEU A N 1
ATOM 1544 C CA . LEU A 1 189 ? -11.411 -2.256 5.909 1.00 95.56 189 LEU A CA 1
ATOM 1545 C C . LEU A 1 189 ? -11.222 -1.478 7.215 1.00 95.56 189 LEU A C 1
ATOM 1547 O O . LEU A 1 189 ? -11.985 -1.670 8.157 1.00 95.56 189 LEU A O 1
ATOM 1551 N N . ILE A 1 190 ? -10.266 -0.544 7.255 1.00 94.69 190 ILE A N 1
ATOM 1552 C CA . ILE A 1 190 ? -10.007 0.285 8.443 1.00 94.69 190 ILE A CA 1
ATOM 1553 C C . ILE A 1 190 ? -11.244 1.110 8.825 1.00 94.69 190 ILE A C 1
ATOM 1555 O O . ILE A 1 190 ? -11.562 1.240 10.009 1.00 94.69 190 ILE A O 1
ATOM 1559 N N . GLN A 1 191 ? -11.972 1.658 7.846 1.00 95.56 191 GLN A N 1
ATOM 1560 C CA . GLN A 1 191 ? -13.214 2.391 8.105 1.00 95.56 191 GLN A CA 1
ATOM 1561 C C . GLN A 1 191 ? -14.292 1.501 8.727 1.00 95.56 191 GLN A C 1
ATOM 1563 O O . GLN A 1 191 ? -14.991 1.955 9.631 1.00 95.56 191 GLN A O 1
ATOM 1568 N N . GLU A 1 192 ? -14.434 0.257 8.270 1.00 95.69 192 GLU A N 1
ATOM 1569 C CA . GLU A 1 192 ? -15.412 -0.678 8.834 1.00 95.69 192 GLU A CA 1
ATOM 1570 C C . GLU A 1 192 ? -14.996 -1.156 10.233 1.00 95.69 192 GLU A C 1
ATOM 1572 O O . GLU A 1 192 ? -15.813 -1.098 11.151 1.00 95.69 192 GLU A O 1
ATOM 1577 N N . ILE A 1 193 ? -13.714 -1.475 10.452 1.00 95.06 193 ILE A N 1
ATOM 1578 C CA . ILE A 1 193 ? -13.165 -1.766 11.790 1.00 95.06 193 ILE A CA 1
ATOM 1579 C C . ILE A 1 193 ? -13.433 -0.597 12.743 1.00 95.06 193 ILE A C 1
ATOM 1581 O O . ILE A 1 193 ? -13.914 -0.788 13.855 1.00 95.06 193 ILE A O 1
ATOM 1585 N N . THR A 1 194 ? -13.203 0.639 12.292 1.00 94.81 194 THR A N 1
ATOM 1586 C CA . THR A 1 194 ? -13.474 1.842 13.093 1.00 94.81 194 THR A CA 1
ATOM 1587 C C . THR A 1 194 ? -14.940 1.929 13.520 1.00 94.81 194 THR A C 1
ATOM 1589 O O . THR A 1 194 ? -15.228 2.366 14.636 1.00 94.81 194 THR A O 1
ATOM 1592 N N . LYS A 1 195 ? -15.885 1.553 12.646 1.00 95.31 195 LYS A N 1
ATOM 1593 C CA . LYS A 1 195 ? -17.315 1.541 12.991 1.00 95.31 195 LYS A CA 1
ATOM 1594 C C . LYS A 1 195 ? -17.626 0.460 14.023 1.00 95.31 195 LYS A C 1
ATOM 1596 O O . LYS A 1 195 ? -18.356 0.758 14.963 1.00 95.31 195 LYS A O 1
ATOM 1601 N N . ILE A 1 196 ? -17.054 -0.736 13.866 1.00 95.00 196 ILE A N 1
ATOM 1602 C CA . ILE A 1 196 ? -17.218 -1.861 14.799 1.00 95.00 196 ILE A CA 1
ATOM 1603 C C . ILE A 1 196 ? -16.693 -1.473 16.186 1.00 95.00 196 ILE A C 1
ATOM 1605 O O . ILE A 1 196 ? -17.460 -1.447 17.142 1.00 95.00 196 ILE A O 1
ATOM 1609 N N . VAL A 1 197 ? -15.439 -1.020 16.282 1.00 94.31 197 VAL A N 1
ATOM 1610 C CA . VAL A 1 197 ? -14.816 -0.628 17.560 1.00 94.31 197 VAL A CA 1
ATOM 1611 C C . VAL A 1 197 ? -15.617 0.464 18.274 1.00 94.31 197 VAL A C 1
ATOM 1613 O O . VAL A 1 197 ? -15.812 0.396 19.485 1.00 94.31 197 VAL A O 1
ATOM 1616 N N . LYS A 1 198 ? -16.132 1.461 17.540 1.00 95.06 198 LYS A N 1
ATOM 1617 C CA . LYS A 1 198 ? -16.982 2.520 18.118 1.00 95.06 198 LYS A CA 1
ATOM 1618 C C . LYS A 1 198 ? -18.355 2.028 18.573 1.00 95.06 198 LYS A C 1
ATOM 1620 O O . LYS A 1 198 ? -18.939 2.647 19.464 1.00 95.06 198 LYS A O 1
ATOM 1625 N N . ALA A 1 199 ? -18.894 0.994 17.932 1.00 94.56 199 ALA A N 1
ATOM 1626 C CA . ALA A 1 199 ? -20.155 0.382 18.332 1.00 94.56 199 ALA A CA 1
ATOM 1627 C C . ALA A 1 199 ? -19.976 -0.447 19.613 1.00 94.56 199 ALA A C 1
ATOM 1629 O O . ALA A 1 199 ? -20.797 -0.322 20.525 1.00 94.56 199 ALA A O 1
ATOM 1630 N N . ASP A 1 200 ? -18.876 -1.197 19.700 1.00 94.69 200 ASP A N 1
ATOM 1631 C CA . ASP A 1 200 ? -18.543 -2.058 20.840 1.00 94.69 200 ASP A CA 1
ATOM 1632 C C . ASP A 1 200 ? -18.108 -1.240 22.070 1.00 94.69 200 ASP A C 1
ATOM 1634 O O . ASP A 1 200 ? -18.493 -1.547 23.198 1.00 94.69 200 ASP A O 1
ATOM 1638 N N . HIS A 1 201 ? -17.386 -0.133 21.858 1.00 92.12 201 HIS A N 1
ATOM 1639 C CA . HIS A 1 201 ? -16.868 0.740 22.915 1.00 92.12 201 HIS A CA 1
ATOM 1640 C C . HIS A 1 201 ? -17.434 2.158 22.787 1.00 92.12 201 HIS A C 1
ATOM 1642 O O . HIS A 1 201 ? -16.817 3.076 22.234 1.00 92.12 201 HIS A O 1
ATOM 1648 N N . LYS A 1 202 ? -18.644 2.371 23.316 1.00 90.19 202 LYS A N 1
ATOM 1649 C CA . LYS A 1 202 ? -19.304 3.685 23.259 1.00 90.19 202 LYS A CA 1
ATOM 1650 C C . LYS A 1 202 ? -18.450 4.764 23.930 1.00 90.19 202 LYS A C 1
ATOM 1652 O O . LYS A 1 202 ? -18.207 4.724 25.129 1.00 90.19 202 LYS A O 1
ATOM 1657 N N . GLY A 1 203 ? -18.076 5.783 23.157 1.00 89.12 203 GLY A N 1
ATOM 1658 C CA . GLY A 1 203 ? -17.349 6.954 23.656 1.00 89.12 203 GLY A CA 1
ATOM 1659 C C . GLY A 1 203 ? -15.828 6.895 23.503 1.00 89.12 203 GLY A C 1
ATOM 1660 O O . GLY A 1 203 ? -15.190 7.914 23.764 1.00 89.12 203 GLY A O 1
ATOM 1661 N N . ILE A 1 204 ? -15.270 5.782 23.011 1.00 92.62 204 ILE A N 1
ATOM 1662 C CA . ILE A 1 204 ? -13.838 5.645 22.715 1.00 92.62 204 ILE A CA 1
ATOM 1663 C C . ILE A 1 204 ? -13.383 6.673 21.660 1.00 92.62 204 ILE A C 1
ATOM 1665 O O . ILE A 1 204 ? -14.065 6.906 20.650 1.00 92.62 204 ILE A O 1
ATOM 1669 N N . LYS A 1 205 ? -12.247 7.343 21.896 1.00 92.25 205 LYS A N 1
ATOM 1670 C CA . LYS A 1 205 ? -11.721 8.426 21.042 1.00 92.25 205 LYS A CA 1
ATOM 1671 C C . LYS A 1 205 ? -10.195 8.504 21.107 1.00 92.25 205 LYS A C 1
ATOM 1673 O O . LYS A 1 205 ? -9.568 7.974 22.015 1.00 92.25 205 LYS A O 1
ATOM 1678 N N . GLY A 1 206 ? -9.611 9.245 20.165 1.00 91.88 206 GLY A N 1
ATOM 1679 C CA . GLY A 1 206 ? -8.184 9.567 20.169 1.00 91.88 206 GLY A CA 1
ATOM 1680 C C . GLY A 1 206 ? -7.303 8.320 20.112 1.00 91.88 206 GLY A C 1
ATOM 1681 O O . GLY A 1 206 ? -7.633 7.361 19.424 1.00 91.88 206 GLY A O 1
ATOM 1682 N N . GLN A 1 207 ? -6.204 8.340 20.864 1.00 92.06 207 GLN A N 1
ATOM 1683 C CA . GLN A 1 207 ? -5.196 7.275 20.849 1.00 92.06 207 GLN A CA 1
ATOM 1684 C C . GLN A 1 207 ? -5.744 5.911 21.279 1.00 92.06 207 GLN A C 1
ATOM 1686 O O . GLN A 1 207 ? -5.283 4.891 20.780 1.00 92.06 207 GLN A O 1
ATOM 1691 N N . GLU A 1 208 ? -6.729 5.888 22.178 1.00 92.38 208 GLU A N 1
ATOM 1692 C CA . GLU A 1 208 ? -7.361 4.646 22.628 1.00 92.38 208 GLU A CA 1
ATOM 1693 C C . GLU A 1 208 ? -8.143 3.986 21.487 1.00 92.38 208 GLU A C 1
ATOM 1695 O O . GLU A 1 208 ? -7.962 2.805 21.211 1.00 92.38 208 GLU A O 1
ATOM 1700 N N . LEU A 1 209 ? -8.933 4.775 20.746 1.00 91.06 209 LEU A N 1
ATOM 1701 C CA . LEU A 1 209 ? -9.621 4.296 19.545 1.00 91.06 209 LEU A CA 1
ATOM 1702 C C . LEU A 1 209 ? -8.617 3.785 18.504 1.00 91.06 209 LEU A C 1
ATOM 1704 O O . LEU A 1 209 ? -8.834 2.727 17.923 1.00 91.06 209 LEU A O 1
ATOM 1708 N N . ASP A 1 210 ? -7.526 4.519 18.275 1.00 90.12 210 ASP A N 1
ATOM 1709 C CA . ASP A 1 210 ? -6.506 4.121 17.301 1.00 90.12 210 ASP A CA 1
ATOM 1710 C C . ASP A 1 210 ? -5.835 2.797 17.691 1.00 90.12 210 ASP A C 1
ATOM 1712 O O . ASP A 1 210 ? -5.559 1.966 16.827 1.00 90.12 210 ASP A O 1
ATOM 1716 N N . LEU A 1 211 ? -5.580 2.586 18.983 1.00 94.00 211 LEU A N 1
ATOM 1717 C CA . LEU A 1 211 ? -4.983 1.361 19.507 1.00 94.00 211 LEU A CA 1
ATOM 1718 C C . LEU A 1 211 ? -5.932 0.164 19.366 1.00 94.00 211 LEU A C 1
ATOM 1720 O O . LEU A 1 211 ? -5.495 -0.899 18.929 1.00 94.00 211 LEU A O 1
ATOM 1724 N N . GLU A 1 212 ? -7.221 0.338 19.655 1.00 94.25 212 GLU A N 1
ATOM 1725 C CA . GLU A 1 212 ? -8.219 -0.725 19.477 1.00 94.25 212 GLU A CA 1
ATOM 1726 C C . GLU A 1 212 ? -8.465 -1.058 17.998 1.00 94.25 212 GLU A C 1
ATOM 1728 O O . GLU A 1 212 ? -8.560 -2.229 17.636 1.00 94.25 212 GLU A O 1
ATOM 1733 N N . ILE A 1 213 ? -8.467 -0.057 17.107 1.00 92.31 213 ILE A N 1
ATOM 1734 C CA . ILE A 1 213 ? -8.510 -0.296 15.655 1.00 92.31 213 ILE A CA 1
ATOM 1735 C C . ILE A 1 213 ? -7.303 -1.128 15.206 1.00 92.31 213 ILE A C 1
ATOM 1737 O O . ILE A 1 213 ? -7.472 -2.047 14.405 1.00 92.31 213 ILE A O 1
ATOM 1741 N N . ARG A 1 214 ? -6.094 -0.819 15.701 1.00 92.00 214 ARG A N 1
ATOM 1742 C CA . ARG A 1 214 ? -4.878 -1.573 15.355 1.00 92.00 214 ARG A CA 1
ATOM 1743 C C . ARG A 1 214 ? -4.957 -3.019 15.816 1.00 92.00 214 ARG A C 1
ATOM 1745 O O . ARG A 1 214 ? -4.715 -3.892 14.997 1.00 92.00 214 ARG A O 1
ATOM 1752 N N . LYS A 1 215 ? -5.336 -3.266 17.074 1.00 94.19 215 LYS A N 1
ATOM 1753 C CA . LYS A 1 215 ? -5.491 -4.632 17.600 1.00 94.19 215 LYS A CA 1
ATOM 1754 C C . LYS A 1 215 ? -6.464 -5.444 16.753 1.00 94.19 215 LYS A C 1
ATOM 1756 O O . LYS A 1 215 ? -6.118 -6.514 16.274 1.00 94.19 215 LYS A O 1
ATOM 1761 N N . TYR A 1 216 ? -7.643 -4.881 16.487 1.00 93.75 216 TYR A N 1
ATOM 1762 C CA . TYR A 1 216 ? -8.658 -5.551 15.678 1.00 93.75 216 TYR A CA 1
ATOM 1763 C C . TYR A 1 216 ? -8.148 -5.847 14.259 1.00 93.75 216 TYR A C 1
ATOM 1765 O O . TYR A 1 216 ? -8.395 -6.918 13.706 1.00 93.75 216 TYR A O 1
ATOM 1773 N N . PHE A 1 217 ? -7.428 -4.900 13.652 1.00 92.88 217 PHE A N 1
ATOM 1774 C CA . PHE A 1 217 ? -6.804 -5.102 12.347 1.00 92.88 217 PHE A CA 1
ATOM 1775 C C . PHE A 1 217 ? -5.734 -6.201 12.381 1.00 92.88 217 PHE A C 1
ATOM 1777 O O . PHE A 1 217 ? -5.726 -7.044 11.490 1.00 92.88 217 PHE A O 1
ATOM 1784 N N . GLU A 1 218 ? -4.856 -6.206 13.385 1.00 92.19 218 GLU A N 1
ATOM 1785 C CA . GLU A 1 218 ? -3.790 -7.201 13.551 1.00 92.19 218 GLU A CA 1
ATOM 1786 C C . GLU A 1 218 ? -4.353 -8.613 13.735 1.00 92.19 218 GLU A C 1
ATOM 1788 O O . GLU A 1 218 ? -3.861 -9.540 13.091 1.00 92.19 218 GLU A O 1
ATOM 1793 N N . ASP A 1 219 ? -5.414 -8.768 14.529 1.00 92.00 219 ASP A N 1
ATOM 1794 C CA . ASP A 1 219 ? -6.091 -10.052 14.729 1.00 92.00 219 ASP A CA 1
ATOM 1795 C C . ASP A 1 219 ? -6.680 -10.573 13.410 1.00 92.00 219 ASP A C 1
ATOM 1797 O O . ASP A 1 219 ? -6.371 -11.686 12.982 1.00 92.00 219 ASP A O 1
ATOM 1801 N N . LEU A 1 220 ? -7.443 -9.733 12.696 1.00 90.31 220 LEU A N 1
ATOM 1802 C CA . LEU A 1 220 ? -7.989 -10.098 11.386 1.00 90.31 220 LEU A CA 1
ATOM 1803 C C . LEU A 1 220 ? -6.896 -10.419 10.358 1.00 90.31 220 LEU A C 1
ATOM 1805 O O . LEU A 1 220 ? -7.053 -11.326 9.541 1.00 90.31 220 LEU A O 1
ATOM 1809 N N . TYR A 1 221 ? -5.814 -9.642 10.358 1.00 90.25 221 TYR A N 1
ATOM 1810 C CA . TYR A 1 221 ? -4.700 -9.819 9.437 1.00 90.25 221 TYR A CA 1
ATOM 1811 C C . TYR A 1 221 ? -3.969 -11.135 9.701 1.00 90.25 221 TYR A C 1
ATOM 1813 O O . TYR A 1 221 ? -3.670 -11.868 8.762 1.00 90.25 221 TYR A O 1
ATOM 1821 N N . LYS A 1 222 ? -3.708 -11.456 10.972 1.00 90.50 222 LYS A N 1
ATOM 1822 C CA . LYS A 1 222 ? -3.064 -12.706 11.379 1.00 90.50 222 LYS A CA 1
ATOM 1823 C C . LYS A 1 222 ? -3.889 -13.918 10.961 1.00 90.50 222 LYS A C 1
ATOM 1825 O O . LYS A 1 222 ? -3.318 -14.873 10.440 1.00 90.50 222 LYS A O 1
ATOM 1830 N N . ASP A 1 223 ? -5.204 -13.857 11.143 1.00 88.19 223 ASP A N 1
ATOM 1831 C CA . ASP A 1 223 ? -6.103 -14.922 10.703 1.00 88.19 223 ASP A CA 1
ATOM 1832 C C . ASP A 1 223 ? -6.048 -15.093 9.180 1.00 88.19 223 ASP A C 1
ATOM 1834 O O . ASP A 1 223 ? -5.823 -16.199 8.696 1.00 88.19 223 ASP A O 1
ATOM 1838 N N . ALA A 1 224 ? -6.137 -13.996 8.421 1.00 88.19 224 ALA A N 1
ATOM 1839 C CA . ALA A 1 224 ? -6.070 -14.035 6.959 1.00 88.19 224 ALA A CA 1
ATOM 1840 C C . ALA A 1 224 ? -4.707 -14.516 6.421 1.00 88.19 224 ALA A C 1
ATOM 1842 O O . ALA A 1 224 ? -4.645 -15.156 5.374 1.00 88.19 224 ALA A O 1
ATOM 1843 N N . MET A 1 225 ? -3.613 -14.231 7.131 1.00 88.06 225 MET A N 1
ATOM 1844 C CA . MET A 1 225 ? -2.271 -14.702 6.776 1.00 88.06 225 MET A CA 1
ATOM 1845 C C . MET A 1 225 ? -2.104 -16.217 6.925 1.00 88.06 225 MET A C 1
ATOM 1847 O O . MET A 1 225 ? -1.281 -16.791 6.214 1.00 88.06 225 MET A O 1
ATOM 1851 N N . ASN A 1 226 ? -2.858 -16.875 7.812 1.00 86.44 226 ASN A N 1
ATOM 1852 C CA . ASN A 1 226 ? -2.782 -18.334 7.970 1.00 86.44 226 ASN A CA 1
ATOM 1853 C C . ASN A 1 226 ? -3.314 -19.080 6.739 1.00 86.44 226 ASN A C 1
ATOM 1855 O O . ASN A 1 226 ? -2.862 -20.187 6.455 1.00 86.44 226 ASN A O 1
ATOM 1859 N N . ASP A 1 227 ? -4.227 -18.453 5.996 1.00 84.88 227 ASP A N 1
ATOM 1860 C CA . ASP A 1 227 ? -4.812 -19.008 4.775 1.00 84.88 227 ASP A CA 1
ATOM 1861 C C . ASP A 1 227 ? -3.999 -18.650 3.514 1.00 84.88 227 ASP A C 1
ATOM 1863 O O . ASP A 1 227 ? -4.379 -19.020 2.401 1.00 84.88 227 ASP A O 1
ATOM 1867 N N . MET A 1 228 ? -2.887 -17.916 3.662 1.00 84.56 228 MET A N 1
ATOM 1868 C CA . MET A 1 228 ? -2.090 -17.445 2.533 1.00 84.56 228 MET A CA 1
ATOM 1869 C C . MET A 1 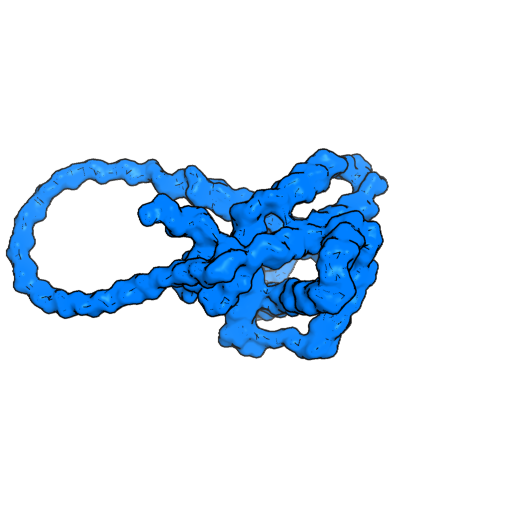228 ? -1.033 -18.426 2.048 1.00 84.56 228 MET A C 1
ATOM 1871 O O . MET A 1 228 ? -0.188 -18.929 2.786 1.00 84.56 228 MET A O 1
ATOM 1875 N N . GLU A 1 229 ? -0.998 -18.560 0.731 1.00 89.19 229 GLU A N 1
ATOM 1876 C CA . GLU A 1 229 ? -0.051 -19.362 -0.019 1.00 89.19 229 GLU A CA 1
ATOM 1877 C C . GLU A 1 229 ? 1.066 -18.450 -0.583 1.00 89.19 229 GLU A C 1
ATOM 1879 O O . GLU A 1 229 ? 0.843 -17.712 -1.537 1.00 89.19 229 GLU A O 1
ATOM 1884 N N . ILE A 1 230 ? 2.281 -18.463 -0.010 1.00 87.75 230 ILE A N 1
ATOM 1885 C CA . ILE A 1 230 ? 3.362 -17.514 -0.373 1.00 87.75 230 ILE A CA 1
ATOM 1886 C C . ILE A 1 230 ? 4.619 -18.244 -0.866 1.00 87.75 230 ILE A C 1
ATOM 1888 O O . ILE A 1 230 ? 5.145 -19.121 -0.184 1.00 87.75 230 ILE A O 1
ATOM 1892 N N . ALA A 1 231 ? 5.166 -17.822 -2.010 1.00 88.62 231 ALA A N 1
ATOM 1893 C CA . ALA A 1 231 ? 6.482 -18.246 -2.497 1.00 88.62 231 ALA A CA 1
ATOM 1894 C C . ALA A 1 231 ? 7.332 -17.046 -2.938 1.00 88.62 231 ALA A C 1
ATOM 1896 O O . ALA A 1 231 ? 6.830 -16.096 -3.531 1.00 88.62 231 ALA A O 1
ATOM 1897 N N . THR A 1 232 ? 8.640 -17.081 -2.681 1.00 87.00 232 THR A N 1
ATOM 1898 C CA . THR A 1 232 ? 9.574 -15.992 -3.038 1.00 87.00 232 THR A CA 1
ATOM 1899 C C . THR A 1 232 ? 10.805 -16.521 -3.762 1.00 87.00 232 THR A C 1
ATOM 1901 O O . THR A 1 232 ? 11.153 -17.697 -3.623 1.00 87.00 232 THR A O 1
ATOM 1904 N N . LYS A 1 233 ? 11.533 -15.661 -4.493 1.00 82.00 233 LYS A N 1
ATOM 1905 C CA . LYS A 1 233 ? 12.772 -16.065 -5.198 1.00 82.00 233 LYS A CA 1
ATOM 1906 C C . LYS A 1 233 ? 13.842 -16.648 -4.267 1.00 82.00 233 LYS A C 1
ATOM 1908 O O . LYS A 1 233 ? 14.715 -17.378 -4.720 1.00 82.00 233 LYS A O 1
ATOM 1913 N N . TYR A 1 234 ? 13.736 -16.372 -2.969 1.00 74.19 234 TYR A N 1
ATOM 1914 C CA . TYR A 1 234 ? 14.634 -16.868 -1.929 1.00 74.19 234 TYR A CA 1
ATOM 1915 C C . TYR A 1 234 ? 14.208 -18.226 -1.344 1.00 74.19 234 TYR A C 1
ATOM 1917 O O . TYR A 1 234 ? 15.024 -18.916 -0.745 1.00 74.19 234 TYR A O 1
ATOM 1925 N N . SER A 1 235 ? 12.955 -18.648 -1.545 1.00 58.91 235 SER A N 1
ATOM 1926 C CA . SER A 1 235 ? 12.431 -19.932 -1.044 1.00 58.91 235 SER A CA 1
ATOM 1927 C C . SER A 1 235 ? 12.843 -21.159 -1.877 1.00 58.91 235 SER A C 1
ATOM 1929 O O . SER A 1 235 ? 12.631 -22.288 -1.446 1.00 58.91 235 SER A O 1
ATOM 1931 N N . ALA A 1 236 ? 13.477 -20.955 -3.039 1.00 49.69 236 ALA A N 1
ATOM 1932 C CA . ALA A 1 236 ? 13.857 -22.012 -3.984 1.00 49.69 236 ALA A CA 1
ATOM 1933 C C . ALA A 1 236 ? 15.294 -22.564 -3.809 1.00 49.69 236 ALA A C 1
ATOM 1935 O O . ALA A 1 236 ? 15.771 -23.279 -4.686 1.00 49.69 236 ALA A O 1
ATOM 1936 N N . GLN A 1 237 ? 16.000 -22.234 -2.719 1.00 39.53 237 GLN A N 1
ATOM 1937 C CA . GLN A 1 237 ? 17.392 -22.661 -2.464 1.00 39.53 237 GLN A CA 1
ATOM 1938 C C . GLN A 1 237 ? 17.532 -23.767 -1.394 1.00 39.53 237 GLN A C 1
ATOM 1940 O O . GLN A 1 237 ? 18.472 -23.736 -0.602 1.00 39.53 237 GLN A O 1
ATOM 1945 N N . LYS A 1 238 ? 16.614 -24.739 -1.346 1.00 35.16 238 LYS A N 1
ATOM 1946 C CA . LYS A 1 238 ? 16.795 -25.960 -0.540 1.00 35.16 238 LYS A CA 1
ATOM 1947 C C . LYS A 1 238 ? 17.037 -27.172 -1.422 1.00 35.16 238 LYS A C 1
ATOM 1949 O O . LYS A 1 238 ? 16.293 -27.312 -2.417 1.00 35.16 238 LYS A O 1
#

pLDDT: mean 80.27, std 24.37, range [25.92, 98.38]

Secondary structure (DSSP, 8-state):
-THHHHHHHHHHHHHHHHHHHHHHHHS---------------------------PPPPTT-SEEETTEEE-HHHHHHHHHHHHHHHHHHHHHHTTSTT--HHHHHHHHHHTT-HHHHHHHHHHHHHHHHHHHHTT----HHHHHHHHHHHHHHHTTSHHHHHHHHHH-HHHHHHHHHHHHHHHHHHHHHHHHHHHHHHHHSTT--HHHHHHHHHHHHHHHHHHHHHT--EEETTTT--

Foldseek 3Di:
DVVVVVVVVVVVVVPVLVVVVVCVPPPDDDDDDDDDDDDDDDDDDPPPPPPPPQDDADPQFQKDKPPDGHHVLLLLLQLLLQLLVLVLVLVVCVPPPPRDPVVSVVVNVVSVDSVSSNVVVNLLVLLLVLLVVVVHAQDPVNLVVQLVVSCVSRVVPPSLVVSCVVQDDPRSSVSSSVVSRSVVSNVRLLVVLLVVLCVVDPPDDDPRSVVSSVVVVVVSSVVSVVVMNMDGPVNPPD

Sequence (238 aa):
MKKNIESIIIGLLCFGITILIAFLLFGNHEKKSEQHDTSDTNVASKDKKDEIKTVRLSKGAVLQVNDKAYKQEDIDFLASMQKAQIQKEQMKHKDDKDYDKSFYEQKIKDQSSDNLQFQNRIELDTVTDLTKQKGYNVSDEQLKEAVNAFKSNFKDTEAYKSMHHQLGEDVFNKKLNQLVYDFEMRKRLIQEITKIVKADHKGIKGQELDLEIRKYFEDLYKDAMNDMEIATKYSAQK

Radius of gyration: 21.7 Å; chains: 1; bounding box: 38×74×49 Å